Protein AF-0000000074493007 (afdb_homodimer)

Sequence (226 aa):
MTVCHCGSCRKAQGHSCVAVVVDATLFKWTHGQKCIREFESTIGKKRAFCERCGTPLYSRRDDLPTVLRLRMGTVDTPTDATPVAHIYATDVPAWAALDDDIPRYSELEPSRMMTVCHCGSCRKAQGHSCVAVVVDATLFKWTHGQKCIREFESTIGKKRAFCERCGTPLYSRRDDLPTVLRLRMGTVDTPTDATPVAHIYATDVPAWAALDDDIPRYSELEPSRM

Secondary structure (DSSP, 8-state):
-EEE--HHHHHHHSS-EEEEEEEGGG----S-GGGEEEEEEETTEEEEEETTT--EEEEEETT-TTEEEEEGGG--S------SEEES-TT--GGG-SS----B-SSS-GGG-/-EEE--HHHHHHHSS-EEEEEEEGGG----S-GGGEEEEEEETTEEEEEETTT--EEEEEETT-TTEEEEEGGG--S------SEEES-TT--GGG-SS----B-SSS-GGG-

Solvent-accessible surface area (backbone atoms only — not comparable to full-atom values): 12061 Å² total; per-residue (Å²): 74,37,33,35,39,39,69,66,40,15,31,47,32,19,24,52,38,36,33,35,78,40,54,39,88,80,54,80,78,90,70,66,62,89,41,56,39,72,24,72,81,46,95,59,32,34,39,30,17,31,66,72,68,26,25,42,45,33,34,39,35,66,92,42,72,52,46,29,31,33,28,52,29,63,54,80,70,87,64,82,59,54,48,63,29,32,21,23,47,74,73,46,51,61,62,68,51,60,83,71,88,53,51,71,26,70,44,74,51,70,89,78,100,72,38,34,34,39,40,68,68,39,15,32,46,33,20,23,51,37,37,32,35,76,40,54,40,86,81,55,80,79,88,69,67,64,87,41,55,40,71,24,71,81,44,94,59,31,32,39,29,17,33,67,71,67,27,24,43,45,35,35,40,36,66,92,43,72,52,46,28,31,35,28,52,30,65,57,80,70,88,66,82,59,55,50,64,30,32,22,22,48,74,73,45,50,60,60,66,48,57,78,76,87,55,50,72,28,69,44,74,53,69,89,79,99

Nearest PDB structures (foldseek):
  3fac-assembly6_F  TM=7.563E-01  e=3.764E-04  Cereibacter sphaeroides 2.4.1
  4wac-assembly1_A  TM=8.346E-01  e=7.341E-01  Staphylococcus aureus
  4x7r-assembly2_B  TM=8.143E-01  e=1.066E+00  Staphylococcus aureus subsp. aureus 21178
  8p1x-assembly1_AAA  TM=8.019E-01  e=2.878E+00  Staphylococcus epidermidis
  8fl4-assembly1_NV  TM=4.525E-01  e=5.698E+00  Homo sapiens

Structure (mmCIF, N/CA/C/O backbone):
data_AF-0000000074493007-model_v1
#
loop_
_entity.id
_entity.type
_entity.pdbx_description
1 polymer 'Glutathione-dependent formaldehyde-activating GFA'
#
loop_
_atom_site.group_PDB
_atom_site.id
_atom_site.type_symbol
_atom_site.label_atom_id
_atom_site.label_alt_id
_atom_site.label_comp_id
_atom_site.label_asym_id
_atom_site.label_entity_id
_atom_site.label_seq_id
_atom_site.pdbx_PDB_ins_code
_atom_site.Cartn_x
_atom_site.Cartn_y
_atom_site.Cartn_z
_atom_site.occupancy
_atom_site.B_iso_or_equiv
_atom_site.auth_seq_id
_atom_site.auth_comp_id
_atom_site.auth_asym_id
_atom_site.auth_atom_id
_atom_site.pdbx_PDB_model_num
ATOM 1 N N . MET A 1 1 ? 6.59 -16.078 -2.342 1 90.38 1 MET A N 1
ATOM 2 C CA . MET A 1 1 ? 6.156 -14.758 -1.885 1 90.38 1 MET A CA 1
ATOM 3 C C . MET A 1 1 ? 7.344 -13.93 -1.397 1 90.38 1 MET A C 1
ATOM 5 O O . MET A 1 1 ? 8.242 -14.461 -0.735 1 90.38 1 MET A O 1
ATOM 9 N N . THR A 1 2 ? 7.383 -12.734 -1.788 1 90.56 2 THR A N 1
ATOM 10 C CA . THR A 1 2 ? 8.445 -11.844 -1.334 1 90.56 2 THR A CA 1
ATOM 11 C C . THR A 1 2 ? 7.863 -10.508 -0.868 1 90.56 2 THR A C 1
ATOM 13 O O . THR A 1 2 ? 6.723 -10.172 -1.199 1 90.56 2 THR A O 1
ATOM 16 N N . VAL A 1 3 ? 8.641 -9.883 -0.011 1 91.62 3 VAL A N 1
ATOM 17 C CA . VAL A 1 3 ? 8.359 -8.508 0.379 1 91.62 3 VAL A CA 1
ATOM 18 C C . VAL A 1 3 ? 9.336 -7.562 -0.323 1 91.62 3 VAL A C 1
ATOM 20 O O . VAL A 1 3 ? 10.539 -7.602 -0.068 1 91.62 3 VAL A O 1
ATOM 23 N N . CYS A 1 4 ? 8.82 -6.777 -1.159 1 93.25 4 CYS A N 1
ATOM 24 C CA . CYS A 1 4 ? 9.656 -5.844 -1.902 1 93.25 4 CYS A CA 1
ATOM 25 C C . CYS A 1 4 ? 9.664 -4.469 -1.243 1 93.25 4 CYS A C 1
ATOM 27 O O . CYS A 1 4 ? 8.602 -3.896 -0.988 1 93.25 4 CYS A O 1
ATOM 29 N N . HIS A 1 5 ? 10.844 -3.928 -1.001 1 91.44 5 HIS A N 1
ATOM 30 C CA . HIS A 1 5 ? 10.992 -2.646 -0.322 1 91.44 5 HIS A CA 1
ATOM 31 C C . HIS A 1 5 ? 11.523 -1.578 -1.272 1 91.44 5 HIS A C 1
ATOM 33 O O . HIS A 1 5 ? 11.961 -0.513 -0.833 1 91.44 5 HIS A O 1
ATOM 39 N N . CYS A 1 6 ? 11.5 -1.816 -2.531 1 91.88 6 CYS A N 1
ATOM 40 C CA . CYS A 1 6 ? 12.07 -0.851 -3.465 1 91.88 6 CYS A CA 1
ATOM 41 C C . CYS A 1 6 ? 11.258 0.437 -3.482 1 91.88 6 CYS A C 1
ATOM 43 O O . CYS A 1 6 ? 10.117 0.464 -3.004 1 91.88 6 CYS A O 1
ATOM 45 N N . GLY A 1 7 ? 11.812 1.476 -4.008 1 90.88 7 GLY A N 1
ATOM 46 C CA . GLY A 1 7 ? 11.156 2.773 -4.062 1 90.88 7 GLY A CA 1
ATOM 47 C C . GLY A 1 7 ? 9.883 2.766 -4.883 1 90.88 7 GLY A C 1
ATOM 48 O O . GLY A 1 7 ? 8.906 3.434 -4.531 1 90.88 7 GLY A O 1
ATOM 49 N N . SER A 1 8 ? 9.922 2.053 -5.969 1 92.56 8 SER A N 1
ATOM 50 C CA . SER A 1 8 ? 8.75 1.995 -6.84 1 92.56 8 SER A CA 1
ATOM 51 C C . SER A 1 8 ? 7.555 1.385 -6.113 1 92.56 8 SER A C 1
ATOM 53 O O . SER A 1 8 ? 6.438 1.9 -6.203 1 92.56 8 SER A O 1
ATOM 55 N N . CYS A 1 9 ? 7.738 0.33 -5.383 1 93.12 9 CYS A N 1
ATOM 56 C CA . CYS A 1 9 ? 6.652 -0.308 -4.645 1 93.12 9 CYS A CA 1
ATOM 57 C C . CYS A 1 9 ? 6.172 0.584 -3.506 1 93.12 9 CYS A C 1
ATOM 59 O O . CYS A 1 9 ? 4.969 0.669 -3.246 1 93.12 9 CYS A O 1
ATOM 61 N N . ARG A 1 10 ? 7.129 1.205 -2.855 1 91.94 10 ARG A N 1
ATOM 62 C CA . ARG A 1 10 ? 6.746 2.104 -1.771 1 91.94 10 ARG A CA 1
ATOM 63 C C . ARG A 1 10 ? 5.891 3.256 -2.293 1 91.94 10 ARG A C 1
ATOM 65 O O . ARG A 1 10 ? 4.918 3.656 -1.649 1 91.94 10 ARG A O 1
ATOM 72 N N . LYS A 1 11 ? 6.242 3.684 -3.434 1 93.12 11 LYS A N 1
ATOM 73 C CA . LYS A 1 11 ? 5.441 4.754 -4.023 1 93.12 11 LYS A CA 1
ATOM 74 C C . LYS A 1 11 ? 4.086 4.234 -4.488 1 93.12 11 LYS A C 1
ATOM 76 O O . LYS A 1 11 ? 3.061 4.891 -4.289 1 93.12 11 LYS A O 1
ATOM 81 N N . ALA A 1 12 ? 4.035 3.111 -5.051 1 95.12 12 ALA A N 1
ATOM 82 C CA . ALA A 1 12 ? 2.822 2.553 -5.645 1 95.12 12 ALA A CA 1
ATOM 83 C C . ALA A 1 12 ? 1.814 2.162 -4.566 1 95.12 12 ALA A C 1
ATOM 85 O O . ALA A 1 12 ? 0.603 2.252 -4.777 1 95.12 12 ALA A O 1
ATOM 86 N N . GLN A 1 13 ? 2.322 1.743 -3.418 1 94.06 13 GLN A N 1
ATOM 87 C CA . GLN A 1 13 ? 1.398 1.165 -2.449 1 94.06 13 GLN A CA 1
ATOM 88 C C . GLN A 1 13 ? 1.508 1.868 -1.098 1 94.06 13 GLN A C 1
ATOM 90 O O . GLN A 1 13 ? 0.729 1.592 -0.184 1 94.06 13 GLN A O 1
ATOM 95 N N . GLY A 1 14 ? 2.414 2.76 -1.01 1 89.75 14 GLY A N 1
ATOM 96 C CA . GLY A 1 14 ? 2.572 3.508 0.227 1 89.75 14 GLY A CA 1
ATOM 97 C C . GLY A 1 14 ? 3.5 2.832 1.22 1 89.75 14 GLY A C 1
ATOM 98 O O . GLY A 1 14 ? 3.922 3.445 2.201 1 89.75 14 G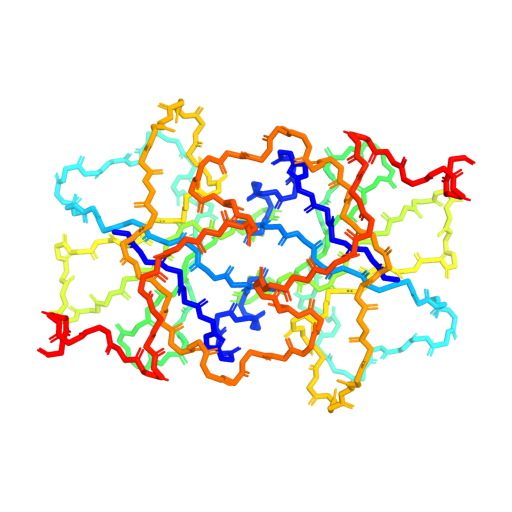LY A O 1
ATOM 99 N N . HIS A 1 15 ? 3.801 1.664 1.028 1 90.12 15 HIS A N 1
ATOM 100 C CA . HIS A 1 15 ? 4.668 0.826 1.847 1 90.12 15 HIS A CA 1
ATOM 101 C C . HIS A 1 15 ? 5.246 -0.329 1.034 1 90.12 15 HIS A C 1
ATOM 103 O O . HIS A 1 15 ? 5.203 -0.308 -0.198 1 90.12 15 HIS A O 1
ATOM 109 N N . SER A 1 16 ? 5.898 -1.24 1.744 1 90.94 16 SER A N 1
ATOM 110 C CA . SER A 1 16 ? 6.414 -2.414 1.046 1 90.94 16 SER A CA 1
ATOM 111 C C . SER A 1 16 ? 5.285 -3.201 0.385 1 90.94 16 SER A C 1
ATOM 113 O O . SER A 1 16 ? 4.117 -3.045 0.748 1 90.94 16 SER A O 1
ATOM 115 N N . CYS A 1 17 ? 5.688 -3.918 -0.594 1 92.94 17 CYS A N 1
ATOM 116 C CA . CYS A 1 17 ? 4.75 -4.734 -1.354 1 92.94 17 CYS A CA 1
ATOM 117 C C . CYS A 1 17 ? 4.941 -6.215 -1.043 1 92.94 17 CYS A C 1
ATOM 119 O O . CYS A 1 17 ? 6.047 -6.742 -1.167 1 92.94 17 CYS A O 1
ATOM 121 N N . VAL A 1 18 ? 3.887 -6.82 -0.601 1 93.56 18 VAL A N 1
ATOM 122 C CA . VAL A 1 18 ? 3.881 -8.266 -0.414 1 93.56 18 VAL A CA 1
ATOM 123 C C . VAL A 1 18 ? 3.082 -8.93 -1.533 1 93.56 18 VAL A C 1
ATOM 125 O O . VAL A 1 18 ? 1.878 -8.695 -1.667 1 93.56 18 VAL A O 1
ATOM 128 N N . ALA A 1 19 ? 3.795 -9.711 -2.285 1 94.81 19 ALA A N 1
ATOM 129 C CA . ALA A 1 19 ? 3.146 -10.32 -3.445 1 94.81 19 ALA A CA 1
ATOM 130 C C . ALA A 1 19 ? 3.436 -11.812 -3.516 1 94.81 19 ALA A C 1
ATOM 132 O O . ALA A 1 19 ? 4.539 -12.258 -3.189 1 94.81 19 ALA A O 1
ATOM 133 N N . VAL A 1 20 ? 2.432 -12.539 -3.9 1 93.44 20 VAL A N 1
ATOM 134 C CA . VAL A 1 20 ? 2.564 -13.969 -4.133 1 93.44 20 VAL A CA 1
ATOM 135 C C . VAL A 1 20 ? 2.434 -14.266 -5.625 1 93.44 20 VAL A C 1
ATOM 137 O O . VAL A 1 20 ? 1.59 -13.68 -6.309 1 93.44 20 VAL A O 1
ATOM 140 N N . VAL A 1 21 ? 3.299 -15.102 -6.094 1 93.94 21 VAL A N 1
ATOM 141 C CA . VAL A 1 21 ? 3.24 -15.508 -7.496 1 93.94 21 VAL A CA 1
ATOM 142 C C . VAL A 1 21 ? 2.137 -16.547 -7.684 1 93.94 21 VAL A C 1
ATOM 144 O O . VAL A 1 21 ? 2.064 -17.531 -6.938 1 93.94 21 VAL A O 1
ATOM 147 N N . VAL A 1 22 ? 1.301 -16.281 -8.609 1 94.62 22 VAL A N 1
ATOM 148 C CA . VAL A 1 22 ? 0.242 -17.219 -8.953 1 94.62 22 VAL A CA 1
ATOM 149 C C . VAL A 1 22 ? 0.27 -17.5 -10.453 1 94.62 22 VAL A C 1
ATOM 151 O O . VAL A 1 22 ? 0.732 -16.672 -11.242 1 94.62 22 VAL A O 1
ATOM 154 N N . ASP A 1 23 ? -0.102 -18.672 -10.781 1 96.19 23 ASP A N 1
ATOM 155 C CA . ASP A 1 23 ? -0.289 -19.047 -12.18 1 96.19 23 ASP A CA 1
ATOM 156 C C . ASP A 1 23 ? -1.532 -18.375 -12.766 1 96.19 23 ASP A C 1
ATOM 158 O O . ASP A 1 23 ? -2.656 -18.672 -12.359 1 96.19 23 ASP A O 1
ATOM 162 N N . ALA A 1 24 ? -1.302 -17.547 -13.711 1 95.88 24 ALA A N 1
ATOM 163 C CA . ALA A 1 24 ? -2.389 -16.766 -14.297 1 95.88 24 ALA A CA 1
ATOM 164 C C . ALA A 1 24 ? -3.459 -17.672 -14.891 1 95.88 24 ALA A C 1
ATOM 166 O O . ALA A 1 24 ? -4.637 -17.312 -14.93 1 95.88 24 ALA A O 1
ATOM 167 N N . THR A 1 25 ? -3.105 -18.828 -15.328 1 95.19 25 THR A N 1
ATOM 168 C CA . THR A 1 25 ? -4.039 -19.734 -15.984 1 95.19 25 THR A CA 1
ATOM 169 C C . THR A 1 25 ? -4.957 -20.406 -14.953 1 95.19 25 THR A C 1
ATOM 171 O O . THR A 1 25 ? -5.992 -20.969 -15.312 1 95.19 25 THR A O 1
ATOM 174 N N . LEU A 1 26 ? -4.531 -20.328 -13.695 1 95.19 26 LEU A N 1
ATOM 175 C CA . LEU A 1 26 ? -5.309 -20.953 -12.625 1 95.19 26 LEU A CA 1
ATOM 176 C C . LEU A 1 26 ? -6.055 -19.891 -11.82 1 95.19 26 LEU A C 1
ATOM 178 O O . LEU A 1 26 ? -6.684 -20.203 -10.805 1 95.19 26 LEU A O 1
ATOM 182 N N . PHE A 1 27 ? -5.977 -18.688 -12.297 1 95.75 27 PHE A N 1
ATOM 183 C CA . PHE A 1 27 ? -6.602 -17.562 -11.609 1 95.75 27 PHE A CA 1
ATOM 184 C C . PHE A 1 27 ? -7.754 -17 -12.438 1 95.75 27 PHE A C 1
ATOM 186 O O . PHE A 1 27 ? -7.625 -16.812 -13.648 1 95.75 27 PHE A O 1
ATOM 193 N N . LYS A 1 28 ? -8.859 -16.719 -11.734 1 95.81 28 LYS A N 1
ATOM 194 C CA . LYS A 1 28 ? -10 -16.156 -12.445 1 95.81 28 LYS A CA 1
ATOM 195 C C . LYS A 1 28 ? -10.68 -15.062 -11.609 1 95.81 28 LYS A C 1
ATOM 197 O O . LYS A 1 28 ? -10.797 -15.203 -10.391 1 95.81 28 LYS A O 1
ATOM 202 N N . TRP A 1 29 ? -11.094 -13.992 -12.242 1 96.12 29 TRP A N 1
ATOM 203 C CA . TRP A 1 29 ? -11.984 -13.008 -11.641 1 96.12 29 TRP A CA 1
ATOM 204 C C . TRP A 1 29 ? -13.438 -13.453 -11.742 1 96.12 29 TRP A C 1
ATOM 206 O O . TRP A 1 29 ? -13.914 -13.812 -12.82 1 96.12 29 TRP A O 1
ATOM 216 N N . THR A 1 30 ? -14.078 -13.422 -10.648 1 97.12 30 THR A N 1
ATOM 217 C CA . THR A 1 30 ? -15.477 -13.828 -10.641 1 97.12 30 THR A CA 1
ATOM 218 C C . THR A 1 30 ? -16.391 -12.609 -10.688 1 97.12 30 THR A C 1
ATOM 220 O O . THR A 1 30 ? -17.547 -12.711 -11.109 1 97.12 30 THR A O 1
ATOM 223 N N . HIS A 1 31 ? -15.961 -11.492 -10.18 1 96.5 31 HIS A N 1
ATOM 224 C CA . HIS A 1 31 ? -16.672 -10.219 -10.188 1 96.5 31 HIS A CA 1
ATOM 225 C C . HIS A 1 31 ? -15.703 -9.039 -10.203 1 96.5 31 HIS A C 1
ATOM 227 O O . HIS A 1 31 ? -14.539 -9.188 -9.82 1 96.5 31 HIS A O 1
ATOM 233 N N . GLY A 1 32 ? -16.109 -7.969 -10.766 1 96.5 32 GLY A N 1
ATOM 234 C CA . GLY A 1 32 ? -15.391 -6.715 -10.602 1 96.5 32 GLY A CA 1
ATOM 235 C C . GLY A 1 32 ? -14.289 -6.516 -11.625 1 96.5 32 GLY A C 1
ATOM 236 O O . GLY A 1 32 ? -13.594 -5.5 -11.609 1 96.5 32 GLY A O 1
ATOM 237 N N . GLN A 1 33 ? -14.125 -7.418 -12.539 1 96.94 33 GLN A N 1
ATOM 238 C CA . GLN A 1 33 ? -13.047 -7.328 -13.516 1 96.94 33 GLN A CA 1
ATOM 239 C C . GLN A 1 33 ? -13.109 -6.016 -14.289 1 96.94 33 GLN A C 1
ATOM 241 O O . GLN A 1 33 ? -12.078 -5.449 -14.648 1 96.94 33 GLN A O 1
ATOM 246 N N . LYS A 1 34 ? -14.25 -5.492 -14.516 1 97.44 34 LYS A N 1
ATOM 247 C CA . LYS A 1 34 ? -14.453 -4.266 -15.281 1 97.44 34 LYS A CA 1
ATOM 248 C C . LYS A 1 34 ? -13.906 -3.053 -14.531 1 97.44 34 LYS A C 1
ATOM 250 O O . LYS A 1 34 ? -13.719 -1.986 -15.125 1 97.44 34 LYS A O 1
ATOM 255 N N . CYS A 1 35 ? -13.672 -3.191 -13.242 1 98.06 35 CYS A N 1
ATOM 256 C CA . CYS A 1 35 ? -13.203 -2.078 -12.422 1 98.06 35 CYS A CA 1
ATOM 257 C C . CYS A 1 35 ? -11.688 -2.102 -12.289 1 98.06 35 CYS A C 1
ATOM 259 O O . CYS A 1 35 ? -11.109 -1.258 -11.609 1 98.06 35 CYS A O 1
ATOM 261 N N . ILE A 1 36 ? -11.078 -3.037 -12.938 1 98.38 36 ILE A N 1
ATOM 262 C CA . ILE A 1 36 ? -9.625 -3.162 -12.82 1 98.38 36 ILE A CA 1
ATOM 263 C C . ILE A 1 36 ? -8.953 -2.244 -13.836 1 98.38 36 ILE A C 1
ATOM 265 O O . ILE A 1 36 ? -9.281 -2.277 -15.031 1 98.38 36 ILE A O 1
ATOM 269 N N . ARG A 1 37 ? -8.07 -1.454 -13.32 1 98.25 37 ARG A N 1
ATOM 270 C CA . ARG A 1 37 ? -7.234 -0.61 -14.172 1 98.25 37 ARG A CA 1
ATOM 271 C C . ARG A 1 37 ? -5.762 -0.992 -14.039 1 98.25 37 ARG A C 1
ATOM 273 O O . ARG A 1 37 ? -5.277 -1.244 -12.93 1 98.25 37 ARG A O 1
ATOM 280 N N . GLU A 1 38 ? -5.117 -1.03 -15.156 1 98.25 38 GLU A N 1
ATOM 281 C CA . GLU A 1 38 ? -3.682 -1.296 -15.148 1 98.25 38 GLU A CA 1
ATOM 282 C C . GLU A 1 38 ? -2.885 -0.028 -15.445 1 98.25 38 GLU A C 1
ATOM 284 O O . GLU A 1 38 ? -3.295 0.79 -16.266 1 98.25 38 GLU A O 1
ATOM 289 N N . PHE A 1 39 ? -1.872 0.089 -14.742 1 98.25 39 PHE A N 1
ATOM 290 C CA . PHE A 1 39 ? -0.892 1.145 -14.969 1 98.25 39 PHE A CA 1
ATOM 291 C C . PHE A 1 39 ? 0.458 0.555 -15.359 1 98.25 39 PHE A C 1
ATOM 293 O O . PHE A 1 39 ? 1.022 -0.259 -14.625 1 98.25 39 PHE A O 1
ATOM 300 N N . GLU A 1 40 ? 0.941 1.029 -16.516 1 97.5 40 GLU A N 1
ATOM 301 C CA . GLU A 1 40 ? 2.242 0.55 -16.969 1 97.5 40 GLU A CA 1
ATOM 302 C C . GLU A 1 40 ? 3.377 1.374 -16.375 1 97.5 40 GLU A C 1
ATOM 304 O O . GLU A 1 40 ? 3.736 2.426 -16.906 1 97.5 40 GLU A O 1
ATOM 309 N N . SER A 1 41 ? 3.947 0.911 -15.289 1 90.62 41 SER A N 1
ATOM 310 C CA . SER A 1 41 ? 5 1.609 -14.562 1 90.62 41 SER A CA 1
ATOM 311 C C . SER A 1 41 ? 6.289 1.672 -15.375 1 90.62 41 SER A C 1
ATOM 313 O O . SER A 1 41 ? 6.969 2.701 -15.391 1 90.62 41 SER A O 1
ATOM 315 N N . THR A 1 42 ? 6.734 0.588 -15.93 1 90.88 42 THR A N 1
ATOM 316 C CA . THR A 1 42 ? 7.801 0.447 -16.906 1 90.88 42 THR A CA 1
ATOM 317 C C . THR A 1 42 ? 7.336 -0.384 -18.109 1 90.88 42 THR A C 1
ATOM 319 O O . THR A 1 42 ? 6.352 -1.121 -18 1 90.88 42 THR A O 1
ATOM 322 N N . ILE A 1 43 ? 7.98 -0.153 -19.156 1 94 43 ILE A N 1
ATOM 323 C CA . ILE A 1 43 ? 7.551 -0.832 -20.375 1 94 43 ILE A CA 1
ATOM 324 C C . ILE A 1 43 ? 7.434 -2.332 -20.109 1 94 43 ILE A C 1
ATOM 326 O O . ILE A 1 43 ? 8.391 -2.965 -19.656 1 94 43 ILE A O 1
ATOM 330 N N . GLY A 1 44 ? 6.195 -2.844 -20.312 1 96.31 44 GLY A N 1
ATOM 331 C CA . GLY A 1 44 ? 5.961 -4.273 -20.203 1 96.31 44 GLY A CA 1
ATOM 332 C C . GLY A 1 44 ? 5.605 -4.707 -18.797 1 96.31 44 GLY A C 1
ATOM 333 O O . GLY A 1 44 ? 5.281 -5.875 -18.562 1 96.31 44 GLY A O 1
ATOM 334 N N . LYS A 1 45 ? 5.719 -3.885 -17.875 1 96.06 45 LYS A N 1
ATOM 335 C CA . LYS A 1 45 ? 5.363 -4.16 -16.484 1 96.06 45 LYS A CA 1
ATOM 336 C C . LYS A 1 45 ? 4.152 -3.336 -16.047 1 96.06 45 LYS A C 1
ATOM 338 O O . LYS A 1 45 ? 4.152 -2.109 -16.172 1 96.06 45 LYS A O 1
ATOM 343 N N . LYS A 1 46 ? 3.186 -4.055 -15.617 1 97.75 46 LYS A N 1
ATOM 344 C CA . LYS A 1 46 ? 1.936 -3.389 -15.266 1 97.75 46 LYS A CA 1
ATOM 345 C C . LYS A 1 46 ? 1.553 -3.668 -13.812 1 97.75 46 LYS A C 1
ATOM 347 O O . LYS A 1 46 ? 1.737 -4.785 -13.32 1 97.75 46 LYS A O 1
ATOM 352 N N . ARG A 1 47 ? 1.098 -2.631 -13.203 1 97.69 47 ARG A N 1
ATOM 353 C CA . ARG A 1 47 ? 0.417 -2.75 -11.922 1 97.69 47 ARG A CA 1
ATOM 354 C C . ARG A 1 47 ? -1.08 -2.502 -12.07 1 97.69 47 ARG A C 1
ATOM 356 O O . ARG A 1 47 ? -1.497 -1.615 -12.82 1 97.69 47 ARG A O 1
ATOM 363 N N . ALA A 1 48 ? -1.814 -3.273 -11.336 1 98.12 48 ALA A N 1
ATOM 364 C CA . ALA A 1 48 ? -3.268 -3.176 -11.445 1 98.12 48 ALA A CA 1
ATOM 365 C C . ALA A 1 48 ? -3.898 -2.797 -10.109 1 98.12 48 ALA A C 1
ATOM 367 O O . ALA A 1 48 ? -3.418 -3.207 -9.047 1 98.12 48 ALA A O 1
ATOM 368 N N . PHE A 1 49 ? -4.984 -2.086 -10.211 1 98.44 49 PHE A N 1
ATOM 369 C CA . PHE A 1 49 ? -5.727 -1.642 -9.031 1 98.44 49 PHE A CA 1
ATOM 370 C C . PHE A 1 49 ? -7.203 -1.456 -9.359 1 98.44 49 PHE A C 1
ATOM 372 O O . PHE A 1 49 ? -7.582 -1.409 -10.531 1 98.44 49 PHE A O 1
ATOM 379 N N . CYS A 1 50 ? -8.008 -1.451 -8.352 1 98.38 50 CYS A N 1
ATOM 380 C CA . CYS A 1 50 ? -9.422 -1.148 -8.531 1 98.38 50 CYS A CA 1
ATOM 381 C C . CYS A 1 50 ? -9.633 0.341 -8.773 1 98.38 50 CYS A C 1
ATOM 383 O O . CYS A 1 50 ? -9.242 1.172 -7.953 1 98.38 50 CYS A O 1
ATOM 385 N N . GLU A 1 51 ? -10.258 0.664 -9.836 1 98.06 51 GLU A N 1
ATOM 386 C CA . GLU A 1 51 ? -10.414 2.07 -10.195 1 98.06 51 GLU A CA 1
ATOM 387 C C . GLU A 1 51 ? -11.461 2.746 -9.312 1 98.06 51 GLU A C 1
ATOM 389 O O . GLU A 1 51 ? -11.586 3.973 -9.312 1 98.06 51 GLU A O 1
ATOM 394 N N . ARG A 1 52 ? -12.18 2.006 -8.594 1 97.19 52 ARG A N 1
ATOM 395 C CA . ARG A 1 52 ? -13.219 2.566 -7.738 1 97.19 52 ARG A CA 1
ATOM 396 C C . ARG A 1 52 ? -12.68 2.902 -6.355 1 97.19 52 ARG A C 1
ATOM 398 O O . ARG A 1 52 ? -12.992 3.957 -5.797 1 97.19 52 ARG A O 1
ATOM 405 N N . CYS A 1 53 ? -11.812 1.987 -5.84 1 97.5 53 CYS A N 1
ATOM 406 C CA . CYS A 1 53 ? -11.422 2.211 -4.453 1 97.5 53 CYS A CA 1
ATOM 407 C C . CYS A 1 53 ? -9.906 2.299 -4.32 1 97.5 53 CYS A C 1
ATOM 409 O O . CYS A 1 53 ? -9.391 2.586 -3.238 1 97.5 53 CYS A O 1
ATOM 411 N N . GLY A 1 54 ? -9.195 1.983 -5.316 1 97.62 54 GLY A N 1
ATOM 412 C CA . GLY A 1 54 ? -7.758 2.229 -5.32 1 97.62 54 GLY A CA 1
ATOM 413 C C . GLY A 1 54 ? -6.949 1.043 -4.832 1 97.62 54 GLY A C 1
ATOM 414 O O . GLY A 1 54 ? -5.719 1.064 -4.879 1 97.62 54 GLY A O 1
ATOM 415 N N . THR A 1 55 ? -7.652 -0.04 -4.367 1 97.88 55 THR A N 1
ATOM 416 C CA . THR A 1 55 ? -6.953 -1.202 -3.832 1 97.88 55 THR A CA 1
ATOM 417 C C . THR A 1 55 ? -6.031 -1.811 -4.883 1 97.88 55 THR A C 1
ATOM 419 O O . THR A 1 55 ? -6.457 -2.096 -6.004 1 97.88 55 THR A O 1
ATOM 422 N N . PRO A 1 56 ? -4.684 -1.931 -4.492 1 98.12 56 PRO A N 1
ATOM 423 C CA . PRO A 1 56 ? -3.797 -2.652 -5.406 1 98.12 56 PRO A CA 1
ATOM 424 C C . PRO A 1 56 ? -4.125 -4.141 -5.492 1 98.12 56 PRO A C 1
ATOM 426 O O . PRO A 1 56 ? -4.387 -4.781 -4.473 1 98.12 56 PRO A O 1
ATOM 429 N N . LEU A 1 57 ? -4.047 -4.66 -6.707 1 97.75 57 LEU A N 1
ATOM 430 C CA . LEU A 1 57 ? -4.539 -6.02 -6.891 1 97.75 57 LEU A CA 1
ATOM 431 C C . LEU A 1 57 ? -3.412 -6.953 -7.312 1 97.75 57 LEU A C 1
ATOM 433 O O . LEU A 1 57 ? -3.191 -7.992 -6.684 1 97.75 57 LEU A O 1
ATOM 437 N N . TYR A 1 58 ? -2.713 -6.648 -8.391 1 97.44 58 TYR A N 1
ATOM 438 C CA . TYR A 1 58 ? -1.646 -7.512 -8.883 1 97.44 58 TYR A CA 1
ATOM 439 C C . TYR A 1 58 ? -0.666 -6.73 -9.75 1 97.44 58 TYR A C 1
ATOM 441 O O . TYR A 1 58 ? -0.892 -5.559 -10.055 1 97.44 58 TYR A O 1
ATOM 449 N N . SER A 1 59 ? 0.432 -7.332 -10.016 1 97.31 59 SER A N 1
ATOM 450 C CA . SER A 1 59 ? 1.343 -6.922 -11.078 1 97.31 59 SER A CA 1
ATOM 451 C C . SER A 1 59 ? 1.622 -8.07 -12.039 1 97.31 59 SER A C 1
ATOM 453 O O . SER A 1 59 ? 1.468 -9.242 -11.68 1 97.31 59 SER A O 1
ATOM 455 N N . ARG A 1 60 ? 1.927 -7.648 -13.234 1 97.12 60 ARG A N 1
ATOM 456 C CA . ARG A 1 60 ? 2.26 -8.641 -14.25 1 97.12 60 ARG A CA 1
ATOM 457 C C . ARG A 1 60 ? 3.242 -8.07 -15.266 1 97.12 60 ARG A C 1
ATOM 459 O O . ARG A 1 60 ? 3.416 -6.855 -15.359 1 97.12 60 ARG A O 1
ATOM 466 N N . ARG A 1 61 ? 3.869 -8.977 -15.922 1 96.94 61 ARG A N 1
ATOM 467 C CA . ARG A 1 61 ? 4.789 -8.633 -17 1 96.94 61 ARG A CA 1
ATOM 468 C C . ARG A 1 61 ? 4.332 -9.234 -18.328 1 96.94 61 ARG A C 1
ATOM 470 O O . ARG A 1 61 ? 3.857 -10.367 -18.375 1 96.94 61 ARG A O 1
ATOM 477 N N . ASP A 1 62 ? 4.527 -8.461 -19.344 1 96.56 62 ASP A N 1
ATOM 478 C CA . ASP A 1 62 ? 4.137 -8.93 -20.672 1 96.56 62 ASP A CA 1
ATOM 479 C C . ASP A 1 62 ? 4.98 -10.125 -21.094 1 96.56 62 ASP A C 1
ATOM 481 O O . ASP A 1 62 ? 4.492 -11.016 -21.797 1 96.56 62 ASP A O 1
ATOM 485 N N . ASP A 1 63 ? 6.223 -10.148 -20.688 1 95.88 63 ASP A N 1
ATOM 486 C CA . ASP A 1 63 ? 7.141 -11.188 -21.125 1 95.88 63 ASP A CA 1
ATOM 487 C C . ASP A 1 63 ? 6.977 -12.453 -20.297 1 95.88 63 ASP A C 1
ATOM 489 O O . ASP A 1 63 ? 7.605 -13.477 -20.578 1 95.88 63 ASP A O 1
ATOM 493 N N . LEU A 1 64 ? 6.227 -12.469 -19.297 1 95.19 64 LEU A N 1
ATOM 494 C CA . LEU A 1 64 ? 5.879 -13.609 -18.453 1 95.19 64 LEU A CA 1
ATOM 495 C C . LEU A 1 64 ? 4.367 -13.711 -18.281 1 95.19 64 LEU A C 1
ATOM 497 O O . LEU A 1 64 ? 3.863 -13.586 -17.156 1 95.19 64 LEU A O 1
ATOM 501 N N . PRO A 1 65 ? 3.617 -14.047 -19.344 1 93.88 65 PRO A N 1
ATOM 502 C CA . PRO A 1 65 ? 2.158 -13.906 -19.359 1 93.88 65 PRO A CA 1
ATOM 503 C C . PRO A 1 65 ? 1.467 -14.883 -18.406 1 93.88 65 PRO A C 1
ATOM 505 O O . PRO A 1 65 ? 0.308 -14.672 -18.031 1 93.88 65 PRO A O 1
ATOM 508 N N . THR A 1 66 ? 2.109 -15.906 -17.969 1 96.06 66 THR A N 1
ATOM 509 C CA . THR A 1 66 ? 1.457 -16.891 -17.109 1 96.06 66 THR A CA 1
ATOM 510 C C . THR A 1 66 ? 1.676 -16.562 -15.633 1 96.06 66 THR A C 1
ATOM 512 O O . THR A 1 66 ? 1.188 -17.281 -14.758 1 96.06 66 THR A O 1
ATOM 515 N N . VAL A 1 67 ? 2.391 -15.516 -15.391 1 96.12 67 VAL A N 1
ATOM 516 C CA . VAL A 1 67 ? 2.746 -15.188 -14.008 1 96.12 67 VAL A CA 1
ATOM 517 C C . VAL A 1 67 ? 1.985 -13.945 -13.562 1 96.12 67 VAL A C 1
ATOM 519 O O . VAL A 1 67 ? 2.045 -12.898 -14.219 1 96.12 67 VAL A O 1
ATOM 522 N N . LEU A 1 68 ? 1.291 -14.102 -12.523 1 96.44 68 LEU A N 1
ATOM 523 C CA . LEU A 1 68 ? 0.637 -13 -11.82 1 96.44 68 LEU A CA 1
ATOM 524 C C . LEU A 1 68 ? 1.192 -12.852 -10.414 1 96.44 68 LEU A C 1
ATOM 526 O O . LEU A 1 68 ? 1.417 -13.844 -9.719 1 96.44 68 LEU A O 1
ATOM 530 N N . ARG A 1 69 ? 1.436 -11.664 -10.047 1 96.5 69 ARG A N 1
ATOM 531 C CA . ARG A 1 69 ? 1.864 -11.383 -8.68 1 96.5 69 ARG A CA 1
ATOM 532 C C . ARG A 1 69 ? 0.761 -10.688 -7.895 1 96.5 69 ARG A C 1
ATOM 534 O O . ARG A 1 69 ? 0.588 -9.469 -8.008 1 96.5 69 ARG A O 1
ATOM 541 N N . LEU A 1 70 ? 0.106 -11.422 -7.102 1 96.5 70 LEU A N 1
ATOM 542 C CA . LEU A 1 70 ? -1.078 -10.961 -6.387 1 96.5 70 LEU A CA 1
ATOM 543 C C . LEU A 1 70 ? -0.693 -10.305 -5.066 1 96.5 70 LEU A C 1
ATOM 545 O O . LEU A 1 70 ? 0.168 -10.805 -4.344 1 96.5 70 LEU A O 1
ATOM 549 N N . ARG A 1 71 ? -1.359 -9.195 -4.812 1 96.25 71 ARG A N 1
ATOM 550 C CA . ARG A 1 71 ? -1.135 -8.57 -3.514 1 96.25 71 ARG A CA 1
ATOM 551 C C . ARG A 1 71 ? -1.777 -9.375 -2.393 1 96.25 71 ARG A C 1
ATOM 553 O O . ARG A 1 71 ? -2.98 -9.641 -2.424 1 96.25 71 ARG A O 1
ATOM 560 N N . MET A 1 72 ? -1.044 -9.656 -1.384 1 94.75 72 MET A N 1
ATOM 561 C CA . MET A 1 72 ? -1.523 -10.523 -0.311 1 94.75 72 MET A CA 1
ATOM 562 C C . MET A 1 72 ? -2.586 -9.82 0.525 1 94.75 72 MET A C 1
ATOM 564 O O . MET A 1 72 ? -3.471 -10.469 1.087 1 94.75 72 MET A O 1
ATOM 568 N N . GLY A 1 73 ? -2.529 -8.531 0.564 1 93.31 73 GLY A N 1
ATOM 569 C CA . GLY A 1 73 ? -3.486 -7.77 1.352 1 93.31 73 GLY A CA 1
ATOM 570 C C . GLY A 1 73 ? -4.922 -7.965 0.899 1 93.31 73 GLY A C 1
ATOM 571 O O . GLY A 1 73 ? -5.855 -7.664 1.643 1 93.31 73 GLY A O 1
ATOM 572 N N . THR A 1 74 ? -5.086 -8.438 -0.285 1 93.5 74 THR A N 1
ATOM 573 C CA . THR A 1 74 ? -6.43 -8.57 -0.832 1 93.5 74 THR A CA 1
ATOM 574 C C . THR A 1 74 ? -6.961 -9.984 -0.616 1 93.5 74 THR A C 1
ATOM 576 O O . THR A 1 74 ? -8.109 -10.281 -0.942 1 93.5 74 THR A O 1
ATOM 579 N N . VAL A 1 75 ? -6.176 -10.828 -0.089 1 92.62 75 VAL A N 1
ATOM 580 C CA . VAL A 1 75 ? -6.574 -12.211 0.125 1 92.62 75 VAL A CA 1
ATOM 581 C C . VAL A 1 75 ? -7.277 -12.344 1.476 1 92.62 75 VAL A C 1
ATOM 583 O O . VAL A 1 75 ? -6.672 -12.094 2.521 1 92.62 75 VAL A O 1
ATOM 586 N N . ASP A 1 76 ? -8.461 -12.797 1.441 1 89.81 76 ASP A N 1
ATOM 587 C CA . ASP A 1 76 ? -9.258 -12.891 2.66 1 89.81 76 ASP A CA 1
ATOM 588 C C . ASP A 1 76 ? -9.133 -14.281 3.291 1 89.81 76 ASP A C 1
ATOM 590 O O . ASP A 1 76 ? -9.43 -14.453 4.477 1 89.81 76 ASP A O 1
ATOM 594 N N . THR A 1 77 ? -8.758 -15.234 2.447 1 90.31 77 THR A N 1
ATOM 595 C CA . THR A 1 77 ? -8.609 -16.594 2.971 1 90.31 77 THR A CA 1
ATOM 596 C C . THR A 1 77 ? -7.422 -16.672 3.924 1 90.31 77 THR A C 1
ATOM 598 O O . THR A 1 77 ? -6.316 -1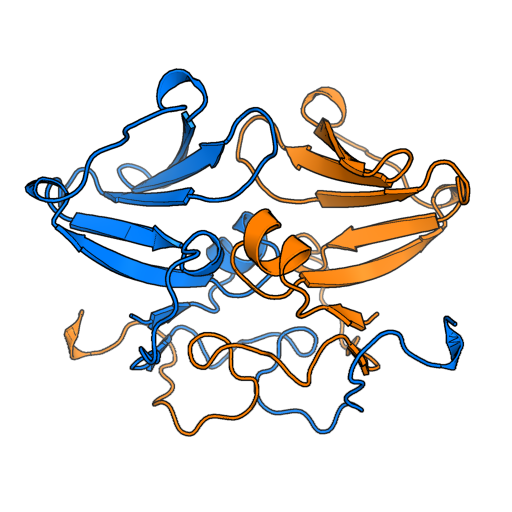6.25 3.586 1 90.31 77 THR A O 1
ATOM 601 N N . PRO A 1 78 ? -7.789 -17.172 5.121 1 88.5 78 PRO A N 1
ATOM 602 C CA . PRO A 1 78 ? -6.672 -17.344 6.059 1 88.5 78 PRO A CA 1
ATOM 603 C C . PRO A 1 78 ? -5.551 -18.219 5.488 1 88.5 78 PRO A C 1
ATOM 605 O O . PRO A 1 78 ? -5.82 -19.188 4.777 1 88.5 78 PRO A O 1
ATOM 608 N N . THR A 1 79 ? -4.32 -17.797 5.723 1 88.81 79 THR A N 1
ATOM 609 C CA . THR A 1 79 ? -3.141 -18.547 5.285 1 88.81 79 THR A CA 1
ATOM 610 C C . THR A 1 79 ? -2.002 -18.391 6.289 1 88.81 79 THR A C 1
ATOM 612 O O . THR A 1 79 ? -1.868 -17.344 6.926 1 88.81 79 THR A O 1
ATOM 615 N N . ASP A 1 80 ? -1.251 -19.422 6.332 1 85.25 80 ASP A N 1
ATOM 616 C CA . ASP A 1 80 ? -0.057 -19.375 7.168 1 85.25 80 ASP A CA 1
ATOM 617 C C . ASP A 1 80 ? 1.188 -19.094 6.336 1 85.25 80 ASP A C 1
ATOM 619 O O . ASP A 1 80 ? 2.312 -19.203 6.828 1 85.25 80 ASP A O 1
ATOM 623 N N . ALA A 1 81 ? 0.926 -18.766 5.125 1 87.06 81 ALA A N 1
ATOM 624 C CA . ALA A 1 81 ? 2.041 -18.484 4.223 1 87.06 81 ALA A CA 1
ATOM 625 C C . ALA A 1 81 ? 2.855 -17.297 4.707 1 87.06 81 ALA A C 1
ATOM 627 O O . ALA A 1 81 ? 2.295 -16.312 5.211 1 87.06 81 ALA A O 1
ATOM 628 N N . THR A 1 82 ? 4.16 -17.453 4.652 1 88.38 82 THR A N 1
ATOM 629 C CA . THR A 1 82 ? 5.078 -16.375 4.988 1 88.38 82 THR A CA 1
ATOM 630 C C . THR A 1 82 ? 5.996 -16.062 3.812 1 88.38 82 THR A C 1
ATOM 632 O O . THR A 1 82 ? 6.289 -16.938 2.996 1 88.38 82 THR A O 1
ATOM 635 N N . PRO A 1 83 ? 6.387 -14.805 3.773 1 90.38 83 PRO A N 1
ATOM 636 C CA . PRO A 1 83 ? 7.363 -14.484 2.729 1 90.38 83 PRO A CA 1
ATOM 637 C C . PRO A 1 83 ? 8.672 -15.266 2.887 1 90.38 83 PRO A C 1
ATOM 639 O O . PRO A 1 83 ? 9.023 -15.664 4 1 90.38 83 PRO A O 1
ATOM 642 N N . VAL A 1 84 ? 9.336 -15.445 1.79 1 89.12 84 VAL A N 1
ATOM 643 C CA . VAL A 1 84 ? 10.586 -16.203 1.824 1 89.12 84 VAL A CA 1
ATOM 644 C C . VAL A 1 84 ? 11.766 -15.242 1.789 1 89.12 84 VAL A C 1
ATOM 646 O O . VAL A 1 84 ? 12.898 -15.633 2.084 1 89.12 84 VAL A O 1
ATOM 649 N N . ALA A 1 85 ? 11.508 -13.984 1.441 1 90.12 85 ALA A N 1
ATOM 650 C CA . ALA A 1 85 ? 12.609 -13.031 1.347 1 90.12 85 ALA A CA 1
ATOM 651 C C . ALA A 1 85 ? 12.102 -11.594 1.401 1 90.12 85 ALA A C 1
ATOM 653 O O . ALA A 1 85 ? 11.016 -11.297 0.897 1 90.12 85 ALA A O 1
ATOM 654 N N . HIS A 1 86 ? 12.891 -10.758 2.043 1 90.88 86 HIS A N 1
ATOM 655 C CA . HIS A 1 86 ? 12.844 -9.32 1.812 1 90.88 86 HIS A CA 1
ATOM 656 C C . HIS A 1 86 ? 13.805 -8.914 0.695 1 90.88 86 HIS A C 1
ATOM 658 O O . HIS A 1 86 ? 15 -9.211 0.754 1 90.88 86 HIS A O 1
ATOM 664 N N . ILE A 1 87 ? 13.242 -8.305 -0.276 1 92 87 ILE A N 1
ATOM 665 C CA . ILE A 1 87 ? 14.094 -7.848 -1.368 1 92 87 ILE A CA 1
ATOM 666 C C . ILE A 1 87 ? 14.148 -6.32 -1.376 1 92 87 ILE A C 1
ATOM 668 O O . ILE A 1 87 ? 13.219 -5.656 -0.918 1 92 87 ILE A O 1
ATOM 672 N N . TYR A 1 88 ? 15.352 -5.766 -1.864 1 92.31 88 TYR A N 1
ATOM 673 C CA . TYR A 1 88 ? 15.641 -4.34 -1.771 1 92.31 88 TYR A CA 1
ATOM 674 C C . TYR A 1 88 ? 15.555 -3.859 -0.327 1 92.31 88 TYR A C 1
ATOM 676 O O . TYR A 1 88 ? 14.953 -2.824 -0.045 1 92.31 88 TYR A O 1
ATOM 684 N N . ALA A 1 89 ? 16.125 -4.648 0.513 1 87.81 89 ALA A N 1
ATOM 685 C CA . ALA A 1 89 ? 15.93 -4.465 1.949 1 87.81 89 ALA A CA 1
ATOM 686 C C . ALA A 1 89 ? 16.984 -3.523 2.527 1 87.81 89 ALA A C 1
ATOM 688 O O . ALA A 1 89 ? 16.828 -3.023 3.645 1 87.81 89 ALA A O 1
ATOM 689 N N . THR A 1 90 ? 18.047 -3.223 1.867 1 83.12 90 THR A N 1
ATOM 690 C CA . THR A 1 90 ? 19.188 -2.506 2.432 1 83.12 90 THR A CA 1
ATOM 691 C C . THR A 1 90 ? 18.891 -1.013 2.531 1 83.12 90 THR A C 1
ATOM 693 O O . THR A 1 90 ? 19.453 -0.318 3.381 1 83.12 90 THR A O 1
ATOM 696 N N . ASP A 1 91 ? 18 -0.506 1.755 1 79.81 91 ASP A N 1
ATOM 697 C CA . ASP A 1 91 ? 17.812 0.939 1.751 1 79.81 91 ASP A CA 1
ATOM 698 C C . ASP A 1 91 ? 16.375 1.296 2.15 1 79.81 91 ASP A C 1
ATOM 700 O O . ASP A 1 91 ? 15.812 2.279 1.661 1 79.81 91 ASP A O 1
ATOM 704 N N . VAL A 1 92 ? 15.914 0.48 3.045 1 84.31 92 VAL A N 1
ATOM 705 C CA . VAL A 1 92 ? 14.57 0.789 3.541 1 84.31 92 VAL A CA 1
ATOM 706 C C . VAL A 1 92 ? 14.617 2.055 4.395 1 84.31 92 VAL A C 1
ATOM 708 O O . VAL A 1 92 ? 15.422 2.154 5.324 1 84.31 92 VAL A O 1
ATOM 711 N N . PRO A 1 93 ? 13.844 3.039 4.031 1 88.19 93 PRO A N 1
ATOM 712 C CA . PRO A 1 93 ? 13.844 4.25 4.859 1 88.19 93 PRO A CA 1
ATOM 713 C C . PRO A 1 93 ? 13.43 3.975 6.305 1 88.19 93 PRO A C 1
ATOM 715 O O . PRO A 1 93 ? 12.781 2.963 6.582 1 88.19 93 PRO A O 1
ATOM 718 N N . ALA A 1 94 ? 13.773 4.91 7.18 1 84.88 94 ALA A N 1
ATOM 719 C CA . ALA A 1 94 ? 13.555 4.723 8.609 1 84.88 94 ALA A CA 1
ATOM 720 C C . ALA A 1 94 ? 12.07 4.527 8.922 1 84.88 94 ALA A C 1
ATOM 722 O O . ALA A 1 94 ? 11.719 3.729 9.797 1 84.88 94 ALA A O 1
ATOM 723 N N . TRP A 1 95 ? 11.188 5.188 8.258 1 87.75 95 TRP A N 1
ATOM 724 C CA . TRP A 1 95 ? 9.758 5.141 8.547 1 87.75 95 TRP A CA 1
ATOM 725 C C . TRP A 1 95 ? 9.148 3.818 8.094 1 87.75 95 TRP A C 1
ATOM 727 O O . TRP A 1 95 ? 8.023 3.486 8.469 1 87.75 95 TRP A O 1
ATOM 737 N N . ALA A 1 96 ? 9.922 3.09 7.246 1 82.81 96 ALA A N 1
ATOM 738 C CA . ALA A 1 96 ? 9.422 1.813 6.742 1 82.81 96 ALA A CA 1
ATOM 739 C C . ALA A 1 96 ? 10.242 0.648 7.289 1 82.81 96 ALA A C 1
ATOM 741 O O . ALA A 1 96 ? 10.195 -0.461 6.75 1 82.81 96 ALA A O 1
ATOM 742 N N . ALA A 1 97 ? 10.961 0.848 8.305 1 75.38 97 ALA A N 1
ATOM 743 C CA . ALA A 1 97 ? 11.945 -0.126 8.758 1 75.38 97 ALA A CA 1
ATOM 744 C C . ALA A 1 97 ? 11.266 -1.354 9.359 1 75.38 97 ALA A C 1
ATOM 746 O O . ALA A 1 97 ? 10.227 -1.237 10.008 1 75.38 97 ALA A O 1
ATOM 747 N N . LEU A 1 98 ? 11.719 -2.582 9.195 1 69.56 98 LEU A N 1
ATOM 748 C CA . LEU A 1 98 ? 11.266 -3.912 9.586 1 69.56 98 LEU A CA 1
ATOM 749 C C . LEU A 1 98 ? 11.578 -4.188 11.055 1 69.56 98 LEU A C 1
ATOM 751 O O . LEU A 1 98 ? 10.82 -4.883 11.734 1 69.56 98 LEU A O 1
ATOM 755 N N . ASP A 1 99 ? 12.688 -3.754 11.445 1 68.69 99 ASP A N 1
ATOM 756 C CA . ASP A 1 99 ? 13.156 -4.039 12.797 1 68.69 99 ASP A CA 1
ATOM 757 C C . ASP A 1 99 ? 13.188 -2.766 13.641 1 68.69 99 ASP A C 1
ATOM 759 O O . ASP A 1 99 ? 13.922 -1.825 13.328 1 68.69 99 ASP A O 1
ATOM 763 N N . ASP A 1 100 ? 12 -2.635 14.352 1 71.75 100 ASP A N 1
ATOM 764 C CA . ASP A 1 100 ? 12 -1.444 15.195 1 71.75 100 ASP A CA 1
ATOM 765 C C . ASP A 1 100 ? 11.492 -1.768 16.594 1 71.75 100 ASP A C 1
ATOM 767 O O . ASP A 1 100 ? 11.055 -2.889 16.859 1 71.75 100 ASP A O 1
ATOM 771 N N . ASP A 1 101 ? 11.773 -0.949 17.547 1 80.31 101 ASP A N 1
ATOM 772 C CA . ASP A 1 101 ? 11.312 -1.053 18.922 1 80.31 101 ASP A CA 1
ATOM 773 C C . ASP A 1 101 ? 10.164 -0.082 19.203 1 80.31 101 ASP A C 1
ATOM 775 O O . ASP A 1 101 ? 9.984 0.37 20.328 1 80.31 101 ASP A O 1
ATOM 779 N N . ILE A 1 102 ? 9.438 0.205 18.172 1 82.12 102 ILE A N 1
ATOM 780 C CA . ILE A 1 102 ? 8.32 1.134 18.25 1 82.12 102 ILE A CA 1
ATOM 781 C C . ILE A 1 102 ? 7.164 0.492 19.016 1 82.12 102 ILE A C 1
ATOM 783 O O . ILE A 1 102 ? 6.887 -0.698 18.844 1 82.12 102 ILE A O 1
ATOM 787 N N . PRO A 1 103 ? 6.578 1.241 20.016 1 86.19 103 PRO A N 1
ATOM 788 C CA . PRO A 1 103 ? 5.441 0.694 20.75 1 86.19 103 PRO A CA 1
ATOM 789 C C . PRO A 1 103 ? 4.379 0.078 19.844 1 86.19 103 PRO A C 1
ATOM 791 O O . PRO A 1 103 ? 4.121 0.593 18.75 1 86.19 103 PRO A O 1
ATOM 794 N N . ARG A 1 104 ? 3.791 -1.06 20.359 1 87.56 104 ARG A N 1
ATOM 795 C CA . ARG A 1 104 ? 2.746 -1.784 19.641 1 87.56 104 ARG A CA 1
ATOM 796 C C . ARG A 1 104 ? 1.455 -1.828 20.453 1 87.56 104 ARG A C 1
ATOM 798 O O . ARG A 1 104 ? 1.47 -2.174 21.625 1 87.56 104 ARG A O 1
ATOM 805 N N . TYR A 1 105 ? 0.398 -1.46 19.797 1 88.88 105 TYR A N 1
ATOM 806 C CA . TYR A 1 105 ? -0.907 -1.441 20.438 1 88.88 105 TYR A CA 1
ATOM 807 C C . TYR A 1 105 ? -1.892 -2.35 19.719 1 88.88 105 TYR A C 1
ATOM 809 O O . TYR A 1 105 ? -1.854 -2.457 18.484 1 88.88 105 TYR A O 1
ATOM 817 N N . SER A 1 106 ? -2.809 -2.998 20.469 1 88.38 106 SER A N 1
ATOM 818 C CA . SER A 1 106 ? -3.816 -3.869 19.875 1 88.38 106 SER A CA 1
ATOM 819 C C . SER A 1 106 ? -4.852 -3.062 19.094 1 88.38 106 SER A C 1
ATOM 821 O O . SER A 1 106 ? -5.48 -3.578 18.172 1 88.38 106 SER A O 1
ATOM 823 N N . GLU A 1 107 ? -5.086 -1.902 19.453 1 87.81 107 GLU A N 1
ATOM 824 C CA . GLU A 1 107 ? -5.977 -0.992 18.75 1 87.81 107 GLU A CA 1
ATOM 825 C C . GLU A 1 107 ? -5.32 0.37 18.531 1 87.81 107 GLU A C 1
ATOM 827 O O . GLU A 1 107 ? -4.242 0.461 17.938 1 87.81 107 GLU A O 1
ATOM 832 N N . LEU A 1 108 ? -6.027 1.486 18.922 1 81.12 108 LEU A N 1
ATOM 833 C CA . LEU A 1 108 ? -5.48 2.822 18.719 1 81.12 108 LEU A CA 1
ATOM 834 C C . LEU A 1 108 ? -4.512 3.189 19.828 1 81.12 108 LEU A C 1
ATOM 836 O O . LEU A 1 108 ? -4.605 2.652 20.938 1 81.12 108 LEU A O 1
ATOM 840 N N . GLU A 1 109 ? -3.572 4.062 19.469 1 76.94 109 GLU A N 1
ATOM 841 C CA . GLU A 1 109 ? -2.674 4.594 20.5 1 76.94 109 GLU A CA 1
ATOM 842 C C . GLU A 1 109 ? -3.434 5.449 21.5 1 76.94 109 GLU A C 1
ATOM 844 O O . GLU A 1 109 ? -4.34 6.199 21.141 1 76.94 109 GLU A O 1
ATOM 849 N N . PRO A 1 110 ? -3.119 5.109 22.688 1 66.31 110 PRO A N 1
ATOM 850 C CA . PRO A 1 110 ? -3.881 5.742 23.766 1 66.31 110 PRO A CA 1
ATOM 851 C C . PRO A 1 110 ? -3.951 7.258 23.625 1 66.31 110 PRO A C 1
ATOM 853 O O . PRO A 1 110 ? -4.953 7.871 24 1 66.31 110 PRO A O 1
ATOM 856 N N . SER A 1 111 ? -2.861 7.852 23.172 1 60.53 111 SER A N 1
ATOM 857 C CA . SER A 1 111 ? -2.924 9.312 23.109 1 60.53 111 SER A CA 1
ATOM 858 C C . SER A 1 111 ? -3.879 9.773 22.016 1 60.53 111 SER A C 1
ATOM 860 O O . SER A 1 111 ? -4.32 10.922 22 1 60.53 111 SER A O 1
ATOM 862 N N . ARG A 1 112 ? -4.191 8.969 21.141 1 57.19 112 ARG A N 1
ATOM 863 C CA . ARG A 1 112 ? -5.086 9.305 20.047 1 57.19 112 ARG A CA 1
ATOM 864 C C . ARG A 1 112 ? -6.484 8.742 20.281 1 57.19 112 ARG A C 1
ATOM 866 O O . ARG A 1 112 ? -7.355 8.836 19.422 1 57.19 112 ARG A O 1
ATOM 873 N N . MET A 1 113 ? -6.605 8.094 21.484 1 45.72 113 MET A N 1
ATOM 874 C CA . MET A 1 113 ? -7.945 7.672 21.859 1 45.72 113 MET A CA 1
ATOM 875 C C . MET A 1 113 ? -8.711 8.812 22.516 1 45.72 113 MET A C 1
ATOM 877 O O . MET A 1 113 ? -8.117 9.648 23.203 1 45.72 113 MET A O 1
ATOM 881 N N . MET B 1 1 ? 3.139 10.148 13.398 1 90.44 1 MET B N 1
ATOM 882 C CA . MET B 1 1 ? 3.102 9.102 12.375 1 90.44 1 MET B CA 1
ATOM 883 C C . MET B 1 1 ? 2.869 7.734 13.008 1 90.44 1 MET B C 1
ATOM 885 O O . MET B 1 1 ? 3.434 7.426 14.055 1 90.44 1 MET B O 1
ATOM 889 N N . THR B 1 2 ? 2.018 7.004 12.438 1 90.75 2 THR B N 1
ATOM 890 C CA . THR B 1 2 ? 1.761 5.652 12.922 1 90.75 2 THR B CA 1
ATOM 891 C C . THR B 1 2 ? 1.748 4.656 11.766 1 90.75 2 THR B C 1
ATOM 893 O O . THR B 1 2 ? 1.608 5.051 10.602 1 90.75 2 THR B O 1
ATOM 896 N N . VAL B 1 3 ? 2.029 3.432 12.141 1 91.69 3 VAL B N 1
ATOM 897 C CA . VAL B 1 3 ? 1.854 2.312 11.219 1 91.69 3 VAL B CA 1
ATOM 898 C C . VAL B 1 3 ? 0.591 1.535 11.586 1 91.69 3 VAL B C 1
ATOM 900 O O . VAL B 1 3 ? 0.518 0.926 12.656 1 91.69 3 VAL B O 1
ATOM 903 N N . CYS B 1 4 ? -0.338 1.575 10.734 1 93.31 4 CYS B N 1
ATOM 904 C CA . CYS B 1 4 ? -1.598 0.886 10.984 1 93.31 4 CYS B CA 1
ATOM 905 C C . CYS B 1 4 ? -1.615 -0.484 10.32 1 93.31 4 CYS B C 1
ATOM 907 O O . CYS B 1 4 ? -1.36 -0.597 9.117 1 93.31 4 CYS B O 1
ATOM 909 N N . HIS B 1 5 ? -1.939 -1.522 11.078 1 91.5 5 HIS B N 1
ATOM 910 C CA . HIS B 1 5 ? -1.934 -2.893 10.578 1 91.5 5 HIS B CA 1
ATOM 911 C C . HIS B 1 5 ? -3.348 -3.459 10.5 1 91.5 5 HIS B C 1
ATOM 913 O O . HIS B 1 5 ? -3.531 -4.672 10.375 1 91.5 5 HIS B O 1
ATOM 919 N N . CYS B 1 6 ? -4.344 -2.637 10.57 1 92 6 CYS B N 1
ATOM 920 C CA . CYS B 1 6 ? -5.711 -3.148 10.57 1 92 6 CYS B CA 1
ATOM 921 C C . CYS B 1 6 ? -6.059 -3.771 9.227 1 92 6 CYS B C 1
ATOM 923 O O . CYS B 1 6 ? -5.359 -3.555 8.234 1 92 6 CYS B O 1
ATOM 925 N N . GLY B 1 7 ? -7.098 -4.543 9.18 1 91 7 GLY B N 1
ATOM 926 C CA . GLY B 1 7 ? -7.523 -5.219 7.961 1 91 7 GLY B CA 1
ATOM 927 C C . GLY B 1 7 ? -7.895 -4.266 6.848 1 91 7 GLY B C 1
ATOM 928 O O . GLY B 1 7 ? -7.617 -4.531 5.676 1 91 7 GLY B O 1
ATOM 929 N N . SER B 1 8 ? -8.547 -3.195 7.219 1 92.56 8 SER B N 1
ATOM 930 C CA . SER B 1 8 ? -8.969 -2.219 6.215 1 92.56 8 SER B CA 1
ATOM 931 C C . SER B 1 8 ? -7.77 -1.613 5.496 1 92.56 8 SER B C 1
ATOM 933 O O . SER B 1 8 ? -7.773 -1.483 4.27 1 92.56 8 SER B O 1
ATOM 935 N N . CYS B 1 9 ? -6.742 -1.259 6.199 1 93.19 9 CYS B N 1
ATOM 936 C CA . CYS B 1 9 ? -5.547 -0.684 5.59 1 93.19 9 CYS B CA 1
ATOM 937 C C . CYS B 1 9 ? -4.809 -1.719 4.746 1 93.19 9 CYS B C 1
ATOM 939 O O . CYS B 1 9 ? -4.309 -1.401 3.668 1 93.19 9 CYS B O 1
ATOM 941 N N . ARG B 1 10 ? -4.754 -2.912 5.277 1 91.88 10 ARG B N 1
ATOM 942 C CA . ARG B 1 10 ? -4.094 -3.967 4.516 1 91.88 10 ARG B CA 1
ATOM 943 C C . ARG B 1 10 ? -4.812 -4.215 3.191 1 91.88 10 ARG B C 1
ATOM 945 O O . ARG B 1 10 ? -4.168 -4.426 2.16 1 91.88 10 ARG B O 1
ATOM 952 N N . LYS B 1 11 ? -6.078 -4.137 3.258 1 93.06 11 LYS B N 1
ATOM 953 C CA . LYS B 1 11 ? -6.836 -4.316 2.023 1 93.06 11 LYS B CA 1
ATOM 954 C C . LYS B 1 11 ? -6.668 -3.115 1.096 1 93.06 11 LYS B C 1
ATOM 956 O O . LYS B 1 11 ? -6.508 -3.279 -0.115 1 93.06 11 LYS B O 1
ATOM 961 N N . ALA B 1 12 ? -6.664 -1.959 1.606 1 95.12 12 ALA B N 1
ATOM 962 C CA . ALA B 1 12 ? -6.629 -0.728 0.821 1 95.12 12 ALA B CA 1
ATOM 963 C C . ALA B 1 12 ? -5.266 -0.538 0.161 1 95.12 12 ALA B C 1
ATOM 965 O O . ALA B 1 12 ? -5.172 0.019 -0.936 1 95.12 12 ALA B O 1
ATOM 966 N N . GLN B 1 13 ? -4.223 -1.013 0.831 1 94.06 13 GLN B N 1
ATOM 967 C CA . GLN B 1 13 ? -2.896 -0.662 0.332 1 94.06 13 GLN B CA 1
ATOM 968 C C . GLN B 1 13 ? -2.045 -1.909 0.104 1 94.06 13 GLN B C 1
ATOM 970 O O . GLN B 1 13 ? -0.927 -1.819 -0.406 1 94.06 13 GLN B O 1
ATOM 975 N N . GLY B 1 14 ? -2.592 -3.014 0.44 1 89.75 14 GLY B N 1
ATOM 976 C CA . GLY B 1 14 ? -1.873 -4.258 0.226 1 89.75 14 GLY B CA 1
ATOM 977 C C . GLY B 1 14 ? -0.959 -4.629 1.38 1 89.75 14 GLY B C 1
ATOM 978 O O . GLY B 1 14 ? -0.464 -5.754 1.452 1 89.75 14 GLY B O 1
ATOM 979 N N . HIS B 1 15 ? -0.711 -3.785 2.213 1 90.19 15 HIS B N 1
ATOM 980 C CA . HIS B 1 15 ? 0.131 -3.92 3.395 1 90.19 15 HIS B CA 1
ATOM 981 C C . HIS B 1 15 ? -0.236 -2.885 4.453 1 90.19 15 HIS B C 1
ATOM 983 O O . HIS B 1 15 ? -1.299 -2.266 4.379 1 90.19 15 HIS B O 1
ATOM 989 N N . SER B 1 16 ? 0.591 -2.814 5.488 1 90.94 16 SER B N 1
ATOM 990 C CA . SER B 1 16 ? 0.348 -1.798 6.504 1 9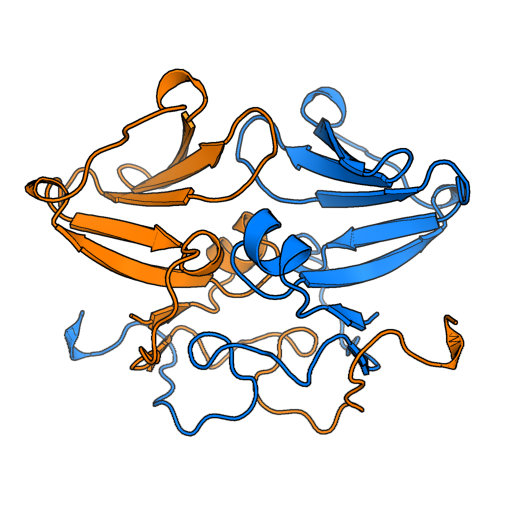0.94 16 SER B CA 1
ATOM 991 C C . SER B 1 16 ? 0.405 -0.395 5.906 1 90.94 16 SER B C 1
ATOM 993 O O . SER B 1 16 ? 0.962 -0.196 4.828 1 90.94 16 SER B O 1
ATOM 995 N N . CYS B 1 17 ? -0.241 0.465 6.602 1 92.88 17 CYS B N 1
ATOM 996 C CA . CYS B 1 17 ? -0.308 1.859 6.18 1 92.88 17 CYS B CA 1
ATOM 997 C C . CYS B 1 17 ? 0.537 2.746 7.086 1 92.88 17 CYS B C 1
ATOM 999 O O . CYS B 1 17 ? 0.359 2.742 8.305 1 92.88 17 CYS B O 1
ATOM 1001 N N . VAL B 1 18 ? 1.449 3.432 6.477 1 93.5 18 VAL B N 1
ATOM 1002 C CA . VAL B 1 18 ? 2.225 4.438 7.195 1 93.5 18 VAL B CA 1
ATOM 1003 C C . VAL B 1 18 ? 1.738 5.832 6.812 1 93.5 18 VAL B C 1
ATOM 1005 O O . VAL B 1 18 ? 1.834 6.238 5.652 1 93.5 18 VAL B O 1
ATOM 1008 N N . ALA B 1 19 ? 1.229 6.488 7.812 1 94.88 19 ALA B N 1
ATOM 1009 C CA . ALA B 1 19 ? 0.645 7.797 7.535 1 94.88 19 ALA B CA 1
ATOM 1010 C C . ALA B 1 19 ? 1.142 8.844 8.531 1 94.88 19 ALA B C 1
ATOM 1012 O O . ALA B 1 19 ? 1.321 8.547 9.711 1 94.88 19 ALA B O 1
ATOM 1013 N N . VAL B 1 20 ? 1.388 10.008 8.016 1 93.56 20 VAL B N 1
ATOM 1014 C CA . VAL B 1 20 ? 1.755 11.156 8.836 1 93.56 20 VAL B CA 1
ATOM 1015 C C . VAL B 1 20 ? 0.616 12.172 8.844 1 93.56 20 VAL B C 1
ATOM 1017 O O . VAL B 1 20 ? -0.006 12.422 7.809 1 93.56 20 VAL B O 1
ATOM 1020 N N . VAL B 1 21 ? 0.332 12.672 9.992 1 94.06 21 VAL B N 1
ATOM 1021 C CA . VAL B 1 21 ? -0.694 13.695 10.117 1 94.06 21 VAL B CA 1
ATOM 1022 C C . VAL B 1 21 ? -0.13 15.047 9.68 1 94.06 21 VAL B C 1
ATOM 1024 O O . VAL B 1 21 ? 0.951 15.445 10.117 1 94.06 21 VAL B O 1
ATOM 1027 N N . VAL B 1 22 ? -0.833 15.664 8.797 1 94.75 22 VAL B N 1
ATOM 1028 C CA . VAL B 1 22 ? -0.454 17 8.352 1 94.75 22 VAL B CA 1
ATOM 1029 C C . VAL B 1 22 ? -1.643 17.953 8.492 1 94.75 22 VAL B C 1
ATOM 1031 O O . VAL B 1 22 ? -2.797 17.516 8.461 1 94.75 22 VAL B O 1
ATOM 1034 N N . ASP B 1 23 ? -1.329 19.156 8.742 1 96.25 23 ASP B N 1
ATOM 1035 C CA . ASP B 1 23 ? -2.342 20.203 8.742 1 96.25 23 ASP B CA 1
ATOM 1036 C C . ASP B 1 23 ? -2.807 20.516 7.316 1 96.25 23 ASP B C 1
ATOM 1038 O O . ASP B 1 23 ? -2.033 21.016 6.504 1 96.25 23 ASP B O 1
ATOM 1042 N N . ALA B 1 24 ? -4.047 20.25 7.09 1 95.88 24 ALA B N 1
ATOM 1043 C CA . ALA B 1 24 ? -4.602 20.406 5.746 1 95.88 24 ALA B CA 1
ATOM 1044 C C . ALA B 1 24 ? -4.465 21.844 5.262 1 95.88 24 ALA B C 1
ATOM 1046 O O . ALA B 1 24 ? -4.34 22.094 4.059 1 95.88 24 ALA B O 1
ATOM 1047 N N . THR B 1 25 ? -4.445 22.797 6.137 1 95.25 25 THR B N 1
ATOM 1048 C CA . THR B 1 25 ? -4.387 24.203 5.77 1 95.25 25 THR B CA 1
ATOM 1049 C C . THR B 1 25 ? -2.982 24.594 5.32 1 95.25 25 THR B C 1
ATOM 1051 O O . THR B 1 25 ? -2.787 25.625 4.695 1 95.25 25 THR B O 1
ATOM 1054 N N . LEU B 1 26 ? -2.031 23.734 5.68 1 95.25 26 LEU B N 1
ATOM 1055 C CA . LEU B 1 26 ? -0.642 24 5.328 1 95.25 26 LEU B CA 1
ATOM 1056 C C . LEU B 1 26 ? -0.191 23.125 4.168 1 95.25 26 LEU B C 1
ATOM 1058 O O . LEU B 1 26 ? 0.982 23.141 3.787 1 95.25 26 LEU B O 1
ATOM 1062 N N . PHE B 1 27 ? -1.118 22.391 3.643 1 95.75 27 PHE B N 1
ATOM 1063 C CA . PHE B 1 27 ? -0.834 21.469 2.553 1 95.75 27 PHE B CA 1
ATOM 1064 C C . PHE B 1 27 ? -1.479 21.953 1.256 1 95.75 27 PHE B C 1
ATOM 1066 O O . PHE B 1 27 ? -2.635 22.375 1.251 1 95.75 27 PHE B O 1
ATOM 1073 N N . LYS B 1 28 ? -0.708 21.859 0.165 1 95.88 28 LYS B N 1
ATOM 1074 C CA . LYS B 1 28 ? -1.262 22.266 -1.124 1 95.88 28 LYS B CA 1
ATOM 1075 C C . LYS B 1 28 ? -0.826 21.312 -2.232 1 95.88 28 LYS B C 1
ATOM 1077 O O . LYS B 1 28 ? 0.318 20.844 -2.248 1 95.88 28 LYS B O 1
ATOM 1082 N N . TRP B 1 29 ? -1.719 21 -3.129 1 96.12 29 TRP B N 1
ATOM 1083 C CA . TRP B 1 29 ? -1.394 20.328 -4.387 1 96.12 29 TRP B CA 1
ATOM 1084 C C . TRP B 1 29 ? -0.911 21.328 -5.426 1 96.12 29 TRP B C 1
ATOM 1086 O O . TRP B 1 29 ? -1.573 22.344 -5.676 1 96.12 29 TRP B O 1
ATOM 1096 N N . THR B 1 30 ? 0.196 21.031 -5.961 1 97.12 30 THR B N 1
ATOM 1097 C CA . THR B 1 30 ? 0.736 21.938 -6.969 1 97.12 30 THR B CA 1
ATOM 1098 C C . THR B 1 30 ? 0.418 21.422 -8.375 1 97.12 30 THR B C 1
ATOM 1100 O O . THR B 1 30 ? 0.394 22.203 -9.328 1 97.12 30 THR B O 1
ATOM 1103 N N . HIS B 1 31 ? 0.28 20.141 -8.555 1 96.56 31 HIS B N 1
ATOM 1104 C CA . HIS B 1 31 ? -0.085 19.484 -9.812 1 96.56 31 HIS B CA 1
ATOM 1105 C C . HIS B 1 31 ? -0.852 18.203 -9.555 1 96.56 31 HIS B C 1
ATOM 1107 O O . HIS B 1 31 ? -0.7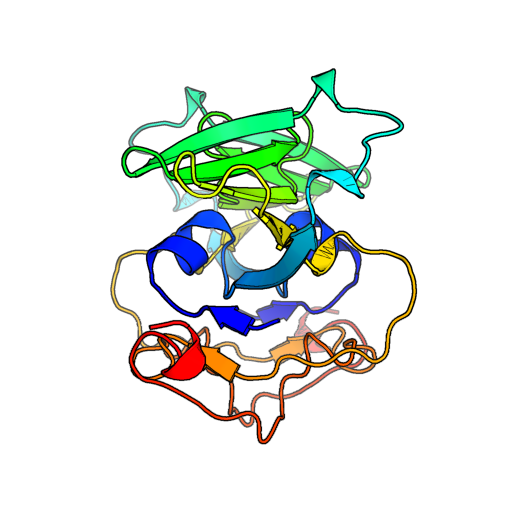67 17.625 -8.469 1 96.56 31 HIS B O 1
ATOM 1113 N N . GLY B 1 32 ? -1.688 17.844 -10.453 1 96.5 32 GLY B N 1
ATOM 1114 C CA . GLY B 1 32 ? -2.26 16.5 -10.453 1 96.5 32 GLY B CA 1
ATOM 1115 C C . GLY B 1 32 ? -3.52 16.391 -9.617 1 96.5 32 GLY B C 1
ATOM 1116 O O . GLY B 1 32 ? -4.105 15.312 -9.508 1 96.5 32 GLY B O 1
ATOM 1117 N N . GLN B 1 33 ? -3.973 17.453 -9.039 1 96.94 33 GLN B N 1
ATOM 1118 C CA . GLN B 1 33 ? -5.137 17.406 -8.164 1 96.94 33 GLN B CA 1
ATOM 1119 C C . GLN B 1 33 ? -6.348 16.828 -8.883 1 96.94 33 GLN B C 1
ATOM 1121 O O . GLN B 1 33 ? -7.164 16.125 -8.273 1 96.94 33 GLN B O 1
ATOM 1126 N N . LYS B 1 34 ? -6.465 17.016 -10.133 1 97.44 34 LYS B N 1
ATOM 1127 C CA . LYS B 1 34 ? -7.598 16.547 -10.93 1 97.44 34 LYS B CA 1
ATOM 1128 C C . LYS B 1 34 ? -7.598 15.031 -11.047 1 97.44 34 LYS B C 1
ATOM 1130 O O . LYS B 1 34 ? -8.609 14.43 -11.422 1 97.44 34 LYS B O 1
ATOM 1135 N N . CYS B 1 35 ? -6.473 14.398 -10.758 1 98.06 35 CYS B N 1
ATOM 1136 C CA . CYS B 1 35 ? -6.355 12.953 -10.891 1 98.06 35 CYS B CA 1
ATOM 1137 C C . CYS B 1 35 ? -6.625 12.266 -9.562 1 98.06 35 CYS B C 1
ATOM 1139 O O . CYS B 1 35 ? -6.539 11.039 -9.461 1 98.06 35 CYS B O 1
ATOM 1141 N N . ILE B 1 36 ? -6.957 13.039 -8.578 1 98.38 36 ILE B N 1
ATOM 1142 C CA . ILE B 1 36 ? -7.188 12.461 -7.258 1 98.38 36 ILE B CA 1
ATOM 1143 C C . ILE B 1 36 ? -8.633 11.984 -7.152 1 98.38 36 ILE B C 1
ATOM 1145 O O . ILE B 1 36 ? -9.57 12.742 -7.434 1 98.38 36 ILE B O 1
ATOM 1149 N N . ARG B 1 37 ? -8.75 10.75 -6.762 1 98.25 37 ARG B N 1
ATOM 1150 C CA . ARG B 1 37 ? -10.055 10.172 -6.473 1 98.25 37 ARG B CA 1
ATOM 1151 C C . ARG B 1 37 ? -10.172 9.773 -5.008 1 98.25 37 ARG B C 1
ATOM 1153 O O . ARG B 1 37 ? -9.234 9.203 -4.441 1 98.25 37 ARG B O 1
ATOM 1160 N N . GLU B 1 38 ? -11.289 10.086 -4.449 1 98.25 38 GLU B N 1
ATOM 1161 C CA . GLU B 1 38 ? -11.547 9.68 -3.072 1 98.25 38 GLU B CA 1
ATOM 1162 C C . GLU B 1 38 ? -12.555 8.531 -3.018 1 98.25 38 GLU B C 1
ATOM 1164 O O . GLU B 1 38 ? -13.516 8.5 -3.791 1 98.25 38 GLU B O 1
ATOM 1169 N N . PHE B 1 39 ? -12.266 7.664 -2.178 1 98.31 39 PHE B N 1
ATOM 1170 C CA . PHE B 1 39 ? -13.156 6.559 -1.857 1 98.31 39 PHE B CA 1
ATOM 1171 C C . PHE B 1 39 ? -13.602 6.629 -0.401 1 98.31 39 PHE B C 1
ATOM 1173 O O . PHE B 1 39 ? -12.773 6.637 0.507 1 98.31 39 PHE B O 1
ATOM 1180 N N . GLU B 1 40 ? -14.945 6.648 -0.24 1 97.56 40 GLU B N 1
ATOM 1181 C CA . GLU B 1 40 ? -15.477 6.684 1.119 1 97.56 40 GLU B CA 1
ATOM 1182 C C . GLU B 1 40 ? -15.586 5.281 1.705 1 97.56 40 GLU B C 1
ATOM 1184 O O . GLU B 1 40 ? -16.594 4.594 1.5 1 97.56 40 GLU B O 1
ATOM 1189 N N . SER B 1 41 ? -14.594 4.852 2.424 1 90.94 41 SER B N 1
ATOM 1190 C CA . SER B 1 41 ? -14.516 3.512 3 1 90.94 41 SER B CA 1
ATOM 1191 C C . SER B 1 41 ? -15.57 3.312 4.078 1 90.94 41 SER B C 1
ATOM 1193 O O . SER B 1 41 ? -16.188 2.248 4.156 1 90.94 41 SER B O 1
ATOM 1195 N N . THR B 1 42 ? -15.727 4.234 4.996 1 91.12 42 THR B N 1
ATOM 1196 C CA . THR B 1 42 ? -16.797 4.363 5.98 1 91.12 42 THR B CA 1
ATOM 1197 C C . THR B 1 42 ? -17.375 5.777 5.973 1 91.12 42 THR B C 1
ATOM 1199 O O . THR B 1 42 ? -16.719 6.711 5.488 1 91.12 42 THR B O 1
ATOM 1202 N N . ILE B 1 43 ? -18.547 5.828 6.395 1 94.38 43 ILE B N 1
ATOM 1203 C CA . ILE B 1 43 ? -19.203 7.125 6.336 1 94.38 43 ILE B CA 1
ATOM 1204 C C . ILE B 1 43 ? -18.312 8.188 6.988 1 94.38 43 ILE B C 1
ATOM 1206 O O . ILE B 1 43 ? -17.906 8.031 8.141 1 94.38 43 ILE B O 1
ATOM 1210 N N . GLY B 1 44 ? -17.969 9.211 6.16 1 96.44 44 GLY B N 1
ATOM 1211 C CA . GLY B 1 44 ? -17.203 10.336 6.672 1 96.44 44 GLY B CA 1
ATOM 1212 C C . GLY B 1 44 ? -15.695 10.117 6.602 1 96.44 44 GLY B C 1
ATOM 1213 O O . GLY B 1 44 ? -14.922 11.031 6.898 1 96.44 44 GLY B O 1
ATOM 1214 N N . LYS B 1 45 ? -15.273 9 6.312 1 96.25 45 LYS B N 1
ATOM 1215 C CA . LYS B 1 45 ? -13.859 8.672 6.164 1 96.25 45 LYS B CA 1
ATOM 1216 C C . LYS B 1 45 ? -13.523 8.352 4.711 1 96.25 45 LYS B C 1
ATOM 1218 O O . LYS B 1 45 ? -14.148 7.488 4.098 1 96.25 45 LYS B O 1
ATOM 1223 N N . LYS B 1 46 ? -12.578 9.086 4.238 1 97.75 46 LYS B N 1
ATOM 1224 C CA . LYS B 1 46 ? -12.227 8.93 2.83 1 97.75 46 LYS B CA 1
ATOM 1225 C C . LYS B 1 46 ? -10.75 8.578 2.666 1 97.75 46 LYS B C 1
ATOM 1227 O O . LYS B 1 46 ? -9.898 9.102 3.391 1 97.75 46 LYS B O 1
ATOM 1232 N N . ARG B 1 47 ? -10.547 7.684 1.77 1 97.69 47 ARG B N 1
ATOM 1233 C CA . ARG B 1 47 ? -9.203 7.426 1.26 1 97.69 47 ARG B CA 1
ATOM 1234 C C . ARG B 1 47 ? -9.047 7.949 -0.165 1 97.69 47 ARG B C 1
ATOM 1236 O O . ARG B 1 47 ? -9.961 7.828 -0.979 1 97.69 47 ARG B O 1
ATOM 1243 N N . ALA B 1 48 ? -7.883 8.484 -0.404 1 98.19 48 ALA B N 1
ATOM 1244 C CA . ALA B 1 48 ? -7.645 9.078 -1.71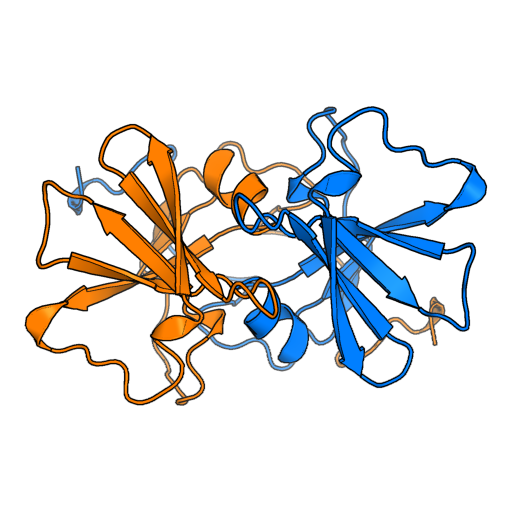4 1 98.19 48 ALA B CA 1
ATOM 1245 C C . ALA B 1 48 ? -6.48 8.398 -2.426 1 98.19 48 ALA B C 1
ATOM 1247 O O . ALA B 1 48 ? -5.516 7.973 -1.785 1 98.19 48 ALA B O 1
ATOM 1248 N N . PHE B 1 49 ? -6.598 8.359 -3.715 1 98.44 49 PHE B N 1
ATOM 1249 C CA . PHE B 1 49 ? -5.574 7.758 -4.559 1 98.44 49 PHE B CA 1
ATOM 1250 C C . PHE B 1 49 ? -5.555 8.406 -5.938 1 98.44 49 PHE B C 1
ATOM 1252 O O . PHE B 1 49 ? -6.492 9.109 -6.312 1 98.44 49 PHE B O 1
ATOM 1259 N N . CYS B 1 50 ? -4.465 8.258 -6.621 1 98.38 50 CYS B N 1
ATOM 1260 C CA . CYS B 1 50 ? -4.379 8.719 -8 1 98.38 50 CYS B CA 1
ATOM 1261 C C . CYS B 1 50 ? -5.168 7.801 -8.93 1 98.38 50 CYS B C 1
ATOM 1263 O O . CYS B 1 50 ? -4.906 6.598 -8.992 1 98.38 50 CYS B O 1
ATOM 1265 N N . GLU B 1 51 ? -6.059 8.344 -9.656 1 98.06 51 GLU B N 1
ATOM 1266 C CA . GLU B 1 51 ? -6.922 7.52 -10.5 1 98.06 51 GLU B CA 1
ATOM 1267 C C . GLU B 1 51 ? -6.172 7.016 -11.727 1 98.06 51 GLU B C 1
ATOM 1269 O O . GLU B 1 51 ? -6.66 6.137 -12.438 1 98.06 51 GLU B O 1
ATOM 1274 N N . ARG B 1 52 ? -5.043 7.523 -11.969 1 97.19 52 ARG B N 1
ATOM 1275 C CA . ARG B 1 52 ? -4.273 7.117 -13.141 1 97.19 52 ARG B CA 1
ATOM 1276 C C . ARG B 1 52 ? -3.355 5.945 -12.812 1 97.19 52 ARG B C 1
ATOM 1278 O O . ARG B 1 52 ? -3.236 5 -13.602 1 97.19 52 ARG B O 1
ATOM 1285 N N . CYS B 1 53 ? -2.748 6.016 -11.602 1 97.5 53 CYS B N 1
ATOM 1286 C CA . CYS B 1 53 ? -1.741 4.992 -11.352 1 97.5 53 CYS B CA 1
ATOM 1287 C C . CYS B 1 53 ? -2.059 4.215 -10.078 1 97.5 53 CYS B C 1
ATOM 1289 O O . CYS B 1 53 ? -1.376 3.24 -9.758 1 97.5 53 CYS B O 1
ATOM 1291 N N . GLY B 1 54 ? -2.973 4.645 -9.32 1 97.62 54 GLY B N 1
ATOM 1292 C CA . GLY B 1 54 ? -3.455 3.85 -8.203 1 97.62 54 GLY B CA 1
ATOM 1293 C C . GLY B 1 54 ? -2.74 4.16 -6.898 1 97.62 54 GLY B C 1
ATOM 1294 O O . GLY B 1 54 ? -3.109 3.641 -5.844 1 97.62 54 GLY B O 1
ATOM 1295 N N . THR B 1 55 ? -1.695 5.051 -6.957 1 97.88 55 THR B N 1
ATOM 1296 C CA . THR B 1 55 ? -0.919 5.363 -5.762 1 97.88 55 THR B CA 1
ATOM 1297 C C . THR B 1 55 ? -1.813 5.957 -4.68 1 97.88 55 THR B C 1
ATOM 1299 O O . THR B 1 55 ? -2.549 6.914 -4.926 1 97.88 55 THR B O 1
ATOM 1302 N N . PRO B 1 56 ? -1.779 5.285 -3.447 1 98.12 56 PRO B N 1
ATOM 1303 C CA . PRO B 1 56 ? -2.498 5.91 -2.336 1 98.12 56 PRO B CA 1
ATOM 1304 C C . PRO B 1 56 ? -1.856 7.219 -1.877 1 98.12 56 PRO B C 1
ATOM 1306 O O . PRO B 1 56 ? -0.631 7.305 -1.771 1 98.12 56 PRO B O 1
ATOM 1309 N N . LEU B 1 57 ? -2.705 8.18 -1.57 1 97.81 57 LEU B N 1
ATOM 1310 C CA . LEU B 1 57 ? -2.158 9.508 -1.324 1 97.81 57 LEU B CA 1
ATOM 1311 C C . LEU B 1 57 ? -2.424 9.945 0.112 1 97.81 57 LEU B C 1
ATOM 1313 O O . LEU B 1 57 ? -1.494 10.32 0.833 1 97.81 57 LEU B O 1
ATOM 1317 N N . TYR B 1 58 ? -3.676 9.953 0.547 1 97.44 58 TYR B N 1
ATOM 1318 C CA . TYR B 1 58 ? -4.016 10.406 1.893 1 97.44 58 TYR B CA 1
ATOM 1319 C C . TYR B 1 58 ? -5.352 9.828 2.34 1 97.44 58 TYR B C 1
ATOM 1321 O O . TYR B 1 58 ? -6.055 9.188 1.554 1 97.44 58 TYR B O 1
ATOM 1329 N N . SER B 1 59 ? -5.621 9.953 3.582 1 97.38 59 SER B N 1
ATOM 1330 C CA . SER B 1 59 ? -6.957 9.781 4.148 1 97.38 59 SER B CA 1
ATOM 1331 C C . SER B 1 59 ? -7.375 11.016 4.945 1 97.38 59 SER B C 1
ATOM 1333 O O . SER B 1 59 ? -6.527 11.789 5.398 1 97.38 59 SER B O 1
ATOM 1335 N N . ARG B 1 60 ? -8.664 11.148 4.984 1 97.19 60 ARG B N 1
ATOM 1336 C CA . ARG B 1 60 ? -9.211 12.266 5.746 1 97.19 60 ARG B CA 1
ATOM 1337 C C . ARG B 1 60 ? -10.594 11.922 6.301 1 97.19 60 ARG B C 1
ATOM 1339 O O . ARG B 1 60 ? -11.234 10.977 5.844 1 97.19 60 ARG B O 1
ATOM 1346 N N . ARG B 1 61 ? -10.945 12.672 7.273 1 97.06 61 ARG B N 1
ATOM 1347 C CA . ARG B 1 61 ? -12.266 12.555 7.883 1 97.06 61 ARG B CA 1
ATOM 1348 C C . ARG B 1 61 ? -13.047 13.859 7.754 1 97.06 61 ARG B C 1
ATOM 1350 O O . ARG B 1 61 ? -12.484 14.945 7.902 1 97.06 61 ARG B O 1
ATOM 1357 N N . ASP B 1 62 ? -14.305 13.695 7.527 1 96.56 62 ASP B N 1
ATOM 1358 C CA . ASP B 1 62 ? -15.164 14.875 7.398 1 96.56 62 ASP B CA 1
ATOM 1359 C C . ASP B 1 62 ? -15.242 15.641 8.719 1 96.56 62 ASP B C 1
ATOM 1361 O O . ASP B 1 62 ? -15.352 16.859 8.727 1 96.56 62 ASP B O 1
ATOM 1365 N N . ASP B 1 63 ? -15.203 14.914 9.812 1 96.06 63 ASP B N 1
ATOM 1366 C CA . ASP B 1 63 ? -15.383 15.539 11.117 1 96.06 63 ASP B CA 1
ATOM 1367 C C . ASP B 1 63 ? -14.078 16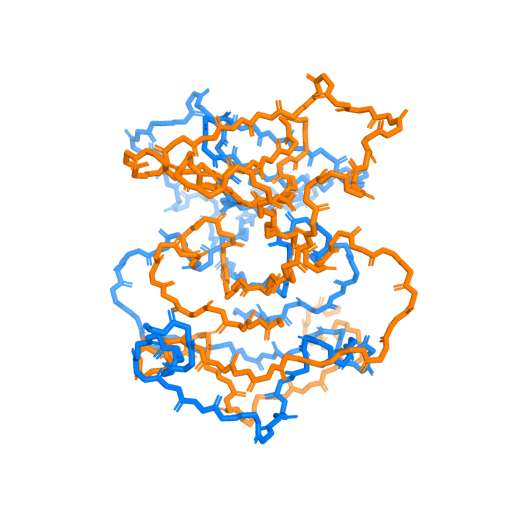.156 11.617 1 96.06 63 ASP B C 1
ATOM 1369 O O . ASP B 1 63 ? -14.055 16.797 12.664 1 96.06 63 ASP B O 1
ATOM 1373 N N . LEU B 1 64 ? -13 15.977 10.984 1 95.44 64 LEU B N 1
ATOM 1374 C CA . LEU B 1 64 ? -11.703 16.578 11.266 1 95.44 64 LEU B CA 1
ATOM 1375 C C . LEU B 1 64 ? -11.109 17.203 10.008 1 95.44 64 LEU B C 1
ATOM 1377 O O . LEU B 1 64 ? -10.07 16.75 9.523 1 95.44 64 LEU B O 1
ATOM 1381 N N . PRO B 1 65 ? -11.711 18.312 9.508 1 93.88 65 PRO B N 1
ATOM 1382 C CA . PRO B 1 65 ? -11.391 18.828 8.172 1 93.88 65 PRO B CA 1
ATOM 1383 C C . PRO B 1 65 ? -9.977 19.391 8.07 1 93.88 65 PRO B C 1
ATOM 1385 O O . PRO B 1 65 ? -9.445 19.531 6.969 1 93.88 65 PRO B O 1
ATOM 1388 N N . THR B 1 66 ? -9.32 19.672 9.156 1 96.12 66 THR B N 1
ATOM 1389 C CA . THR B 1 66 ? -7.996 20.281 9.102 1 96.12 66 THR B CA 1
ATOM 1390 C C . THR B 1 66 ? -6.91 19.203 9.148 1 96.12 66 THR B C 1
ATOM 1392 O O . THR B 1 66 ? -5.719 19.516 9.094 1 96.12 66 THR B O 1
ATOM 1395 N N . VAL B 1 67 ? -7.324 17.984 9.25 1 96.25 67 VAL B N 1
ATOM 1396 C CA . VAL B 1 67 ? -6.359 16.891 9.422 1 96.25 67 VAL B CA 1
ATOM 1397 C C . VAL B 1 67 ? -6.301 16.047 8.148 1 96.25 67 VAL B C 1
ATOM 1399 O O . VAL B 1 67 ? -7.328 15.562 7.676 1 96.25 67 VAL B O 1
ATOM 1402 N N . LEU B 1 68 ? -5.145 15.953 7.645 1 96.5 68 LEU B N 1
ATOM 1403 C CA . LEU B 1 68 ? -4.832 15.047 6.547 1 96.5 68 LEU B CA 1
ATOM 1404 C C . LEU B 1 68 ? -3.818 13.992 6.98 1 96.5 68 LEU B C 1
ATOM 1406 O O . LEU B 1 68 ? -2.857 14.305 7.688 1 96.5 68 LEU B O 1
ATOM 1410 N N . ARG B 1 69 ? -4.074 12.82 6.609 1 96.62 69 ARG B N 1
ATOM 1411 C CA . ARG B 1 69 ? -3.119 11.742 6.867 1 96.62 69 ARG B CA 1
ATOM 1412 C C . ARG B 1 69 ? -2.445 11.289 5.578 1 96.62 69 ARG B C 1
ATOM 1414 O O . ARG B 1 69 ? -3.008 10.492 4.824 1 96.62 69 ARG B O 1
ATOM 1421 N N . LEU B 1 70 ? -1.271 11.734 5.391 1 96.56 70 LEU B N 1
ATOM 1422 C CA . LEU B 1 70 ? -0.539 11.531 4.145 1 96.56 70 LEU B CA 1
ATOM 1423 C C . LEU B 1 70 ? 0.229 10.219 4.172 1 96.56 70 LEU B C 1
ATOM 1425 O O . LEU B 1 70 ? 0.845 9.875 5.184 1 96.56 70 LEU B O 1
ATOM 1429 N N . ARG B 1 71 ? 0.159 9.539 3.049 1 96.25 71 ARG B N 1
ATOM 1430 C CA . ARG B 1 71 ? 0.961 8.32 2.951 1 96.25 71 ARG B CA 1
ATOM 1431 C C . ARG B 1 71 ? 2.443 8.656 2.816 1 96.25 71 ARG B C 1
ATOM 1433 O O . ARG B 1 71 ? 2.84 9.383 1.905 1 96.25 71 ARG B O 1
ATOM 1440 N N . MET B 1 72 ? 3.248 8.062 3.611 1 94.69 72 MET B N 1
ATOM 1441 C CA . MET B 1 72 ? 4.672 8.391 3.645 1 94.69 72 MET B CA 1
ATOM 1442 C C . MET B 1 72 ? 5.371 7.891 2.385 1 94.69 72 MET B C 1
ATOM 1444 O O . MET B 1 72 ? 6.363 8.477 1.948 1 94.69 72 MET B O 1
ATOM 1448 N N . GLY B 1 73 ? 4.848 6.871 1.79 1 93.25 73 GLY B N 1
ATOM 1449 C CA . GLY B 1 73 ? 5.457 6.309 0.594 1 93.25 73 GLY B CA 1
ATOM 1450 C C . GLY B 1 73 ? 5.516 7.289 -0.561 1 93.25 73 GLY B C 1
ATOM 1451 O O . GLY B 1 73 ? 6.277 7.094 -1.51 1 93.25 73 GLY B O 1
ATOM 1452 N N . THR B 1 74 ? 4.73 8.305 -0.489 1 93.56 74 THR B N 1
ATOM 1453 C CA . THR B 1 74 ? 4.66 9.258 -1.595 1 93.56 74 THR B CA 1
ATOM 1454 C C . THR B 1 74 ? 5.582 10.445 -1.345 1 93.56 74 THR B C 1
ATOM 1456 O O . THR B 1 74 ? 5.719 11.32 -2.201 1 93.56 74 THR B O 1
ATOM 1459 N N . VAL B 1 75 ? 6.203 10.484 -0.235 1 92.62 75 VAL B N 1
ATOM 1460 C CA . VAL B 1 75 ? 7.082 11.594 0.112 1 92.62 75 VAL B CA 1
ATOM 1461 C C . VAL B 1 75 ? 8.492 11.328 -0.412 1 92.62 75 VAL B C 1
ATOM 1463 O O . VAL B 1 75 ? 9.141 10.359 0.001 1 92.62 75 VAL B O 1
ATOM 1466 N N . ASP B 1 76 ? 8.953 12.188 -1.219 1 89.75 76 ASP B N 1
ATOM 1467 C CA . ASP B 1 76 ? 10.258 12 -1.844 1 89.75 76 ASP B CA 1
ATOM 1468 C C . ASP B 1 76 ? 11.367 12.68 -1.036 1 89.75 76 ASP B C 1
ATOM 1470 O O . ASP B 1 76 ? 12.547 12.352 -1.188 1 89.75 76 ASP B O 1
ATOM 1474 N N . THR B 1 77 ? 10.953 13.648 -0.245 1 90.25 77 THR B N 1
ATOM 1475 C CA . THR B 1 77 ? 11.945 14.352 0.563 1 90.25 77 THR B CA 1
ATOM 1476 C C . THR B 1 77 ? 12.5 13.438 1.65 1 90.25 77 THR B C 1
ATOM 1478 O O . THR B 1 77 ? 11.734 12.812 2.391 1 90.25 77 THR B O 1
ATOM 1481 N N . PRO B 1 78 ? 13.844 13.383 1.614 1 88.44 78 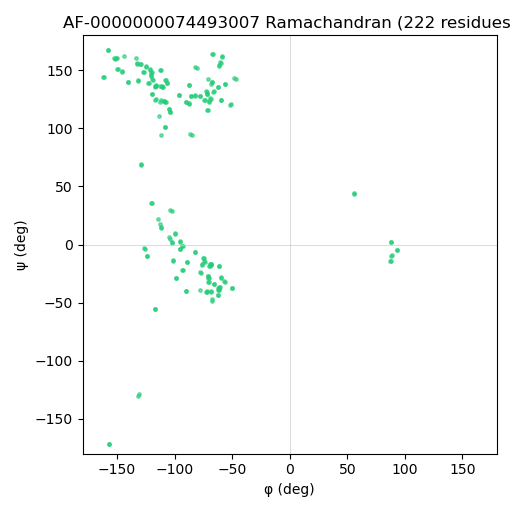PRO B N 1
ATOM 1482 C CA . PRO B 1 78 ? 14.438 12.57 2.678 1 88.44 78 PRO B CA 1
ATOM 1483 C C . PRO B 1 78 ? 14.023 13.031 4.074 1 88.44 78 PRO B C 1
ATOM 1485 O O . PRO B 1 78 ? 13.891 14.234 4.316 1 88.44 78 PRO B O 1
ATOM 1488 N N . THR B 1 79 ? 13.727 12.086 4.941 1 88.62 79 THR B N 1
ATOM 1489 C CA . THR B 1 79 ? 13.359 12.359 6.324 1 88.62 79 THR B CA 1
ATOM 1490 C C . THR B 1 79 ? 13.867 11.258 7.25 1 88.62 79 THR B C 1
ATOM 1492 O O . THR B 1 79 ? 13.945 10.094 6.852 1 88.62 79 THR B O 1
ATOM 1495 N N . ASP B 1 80 ? 14.156 11.703 8.414 1 84.75 80 ASP B N 1
ATOM 1496 C CA . ASP B 1 80 ? 14.547 10.734 9.438 1 84.75 80 ASP B CA 1
ATOM 1497 C C . ASP B 1 80 ? 13.375 10.406 10.359 1 84.75 80 ASP B C 1
ATOM 1499 O O . ASP B 1 80 ? 13.555 9.773 11.398 1 84.75 80 ASP B O 1
ATOM 1503 N N . ALA B 1 81 ? 12.258 10.883 9.953 1 86.75 81 ALA B N 1
ATOM 1504 C CA . ALA B 1 81 ? 11.07 10.648 10.766 1 86.75 81 ALA B CA 1
ATOM 1505 C C . ALA B 1 81 ? 10.766 9.156 10.883 1 86.75 81 ALA B C 1
ATOM 1507 O O . ALA B 1 81 ? 10.93 8.406 9.922 1 86.75 81 ALA B O 1
ATOM 1508 N N . THR B 1 82 ? 10.445 8.75 12.109 1 88.06 82 THR B N 1
ATOM 1509 C CA . THR B 1 82 ? 10.031 7.375 12.367 1 88.06 82 THR B CA 1
ATOM 1510 C C . THR B 1 82 ? 8.641 7.336 12.984 1 88.06 82 THR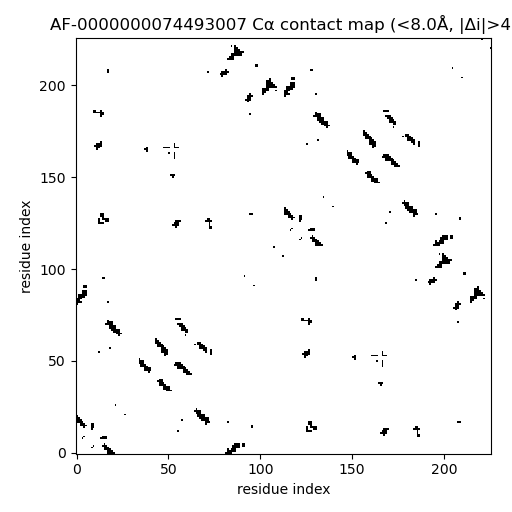 B C 1
ATOM 1512 O O . THR B 1 82 ? 8.227 8.281 13.664 1 88.06 82 THR B O 1
ATOM 1515 N N . PRO B 1 83 ? 7.969 6.23 12.695 1 90.25 83 PRO B N 1
ATOM 1516 C CA . PRO B 1 83 ? 6.676 6.094 13.367 1 90.25 83 PRO B CA 1
ATOM 1517 C C . PRO B 1 83 ? 6.809 6.051 14.891 1 90.25 83 PRO B C 1
ATOM 1519 O O . PRO B 1 83 ? 7.848 5.648 15.414 1 90.25 83 PRO B O 1
ATOM 1522 N N . VAL B 1 84 ? 5.762 6.461 15.547 1 89.12 84 VAL B N 1
ATOM 1523 C CA . VAL B 1 84 ? 5.789 6.484 17 1 89.12 84 VAL B CA 1
ATOM 1524 C C . VAL B 1 84 ? 5.043 5.27 17.562 1 89.12 84 VAL B C 1
ATOM 1526 O O . VAL B 1 84 ? 5.164 4.941 18.734 1 89.12 84 VAL B O 1
ATOM 1529 N N . ALA B 1 85 ? 4.285 4.594 16.688 1 90.38 85 ALA B N 1
ATOM 1530 C CA . ALA B 1 85 ? 3.51 3.451 17.172 1 90.38 85 ALA B CA 1
ATOM 1531 C C . ALA B 1 85 ? 3.082 2.555 16.016 1 90.38 85 ALA B C 1
ATOM 1533 O O . ALA B 1 85 ? 2.797 3.039 14.914 1 90.38 85 ALA B O 1
ATOM 1534 N N . HIS B 1 86 ? 3.074 1.267 16.297 1 91.06 86 HIS B N 1
ATOM 1535 C CA . HIS B 1 86 ? 2.273 0.307 15.539 1 91.06 86 HIS B CA 1
ATOM 1536 C C . HIS B 1 86 ? 0.883 0.152 16.141 1 91.06 86 HIS B C 1
ATOM 1538 O O . HIS B 1 86 ? 0.751 -0.153 17.328 1 91.06 86 HIS B O 1
ATOM 1544 N N . ILE B 1 87 ? -0.057 0.398 15.344 1 91.94 87 ILE B N 1
ATOM 1545 C CA . ILE B 1 87 ? -1.418 0.237 15.844 1 91.94 87 ILE B CA 1
ATOM 1546 C C . ILE B 1 87 ? -2.09 -0.939 15.133 1 91.94 87 ILE B C 1
ATOM 1548 O O . ILE B 1 87 ? -1.731 -1.281 14.008 1 91.94 87 ILE B O 1
ATOM 1552 N N . TYR B 1 88 ? -3.074 -1.616 15.891 1 92.38 88 TYR B N 1
ATOM 1553 C CA . TYR B 1 88 ? -3.68 -2.863 15.438 1 92.38 88 TYR B CA 1
ATOM 1554 C C . TYR B 1 88 ? -2.613 -3.914 15.156 1 92.38 88 TYR B C 1
ATOM 1556 O O . TYR B 1 88 ? -2.656 -4.586 14.117 1 92.38 88 TYR B O 1
ATOM 1564 N N . ALA B 1 89 ? -1.7 -3.975 16.047 1 87.94 89 ALA B N 1
ATOM 1565 C CA . ALA B 1 89 ? -0.486 -4.754 15.812 1 87.94 89 ALA B CA 1
ATOM 1566 C C . ALA B 1 89 ? -0.668 -6.199 16.266 1 87.94 89 ALA B C 1
ATOM 1568 O O . ALA B 1 89 ? 0.127 -7.074 15.914 1 87.94 89 ALA B O 1
ATOM 1569 N N . THR B 1 90 ? -1.648 -6.547 17.031 1 83.5 90 THR B N 1
ATOM 1570 C CA . THR B 1 90 ? -1.769 -7.852 17.672 1 83.5 90 THR B CA 1
ATOM 1571 C C . THR B 1 90 ? -2.23 -8.906 16.672 1 83.5 90 THR B C 1
ATOM 1573 O O . THR B 1 90 ? -1.928 -10.094 16.828 1 83.5 90 THR B O 1
ATOM 1576 N N . ASP B 1 91 ? -2.893 -8.539 15.641 1 80.38 91 ASP B N 1
ATOM 1577 C CA . ASP B 1 91 ? -3.449 -9.547 14.742 1 80.38 91 ASP B CA 1
ATOM 1578 C C . ASP B 1 91 ? -2.877 -9.406 13.328 1 80.38 91 ASP B C 1
ATOM 1580 O O . ASP B 1 91 ? -3.576 -9.656 12.344 1 80.38 91 ASP B O 1
ATOM 1584 N N . VAL B 1 92 ? -1.638 -9.047 13.352 1 84.62 92 VAL B N 1
ATOM 1585 C CA . VAL B 1 92 ? -0.988 -8.953 12.047 1 84.62 92 VAL B CA 1
ATOM 1586 C C . VAL B 1 92 ? -0.797 -10.352 11.469 1 84.62 92 VAL B C 1
ATOM 1588 O O . VAL B 1 92 ? -0.249 -11.234 12.133 1 84.62 92 VAL B O 1
ATOM 1591 N N . PRO B 1 93 ? -1.32 -10.578 10.305 1 88.31 93 PRO B N 1
ATOM 1592 C CA . PRO B 1 93 ? -1.126 -11.906 9.711 1 88.31 93 PRO B CA 1
ATOM 1593 C C . PRO B 1 93 ? 0.347 -12.258 9.523 1 88.31 93 PRO B C 1
ATOM 1595 O O . PRO B 1 93 ? 1.199 -11.359 9.492 1 88.31 93 PRO B O 1
ATOM 1598 N N . ALA B 1 94 ? 0.605 -13.555 9.336 1 85.38 94 ALA B N 1
ATOM 1599 C CA . ALA B 1 94 ? 1.977 -14.047 9.266 1 85.38 94 ALA B CA 1
ATOM 1600 C C . ALA B 1 94 ? 2.729 -13.422 8.094 1 85.38 94 ALA B C 1
ATOM 1602 O O . ALA B 1 94 ? 3.922 -13.125 8.203 1 85.38 94 ALA B O 1
ATOM 1603 N N . TRP B 1 95 ? 2.123 -13.195 6.992 1 87.94 95 TRP B N 1
ATOM 1604 C CA . TRP B 1 95 ? 2.777 -12.703 5.785 1 87.94 95 TRP B CA 1
ATOM 1605 C C . TRP B 1 95 ? 3.119 -11.219 5.926 1 87.94 95 TRP B C 1
ATOM 1607 O O . TRP B 1 95 ? 3.883 -10.68 5.125 1 87.94 95 TRP B O 1
ATOM 1617 N N . ALA B 1 96 ? 2.506 -10.57 6.953 1 83.56 96 ALA B N 1
ATOM 1618 C CA . ALA B 1 96 ? 2.764 -9.156 7.184 1 83.56 96 ALA B CA 1
ATOM 1619 C C . ALA B 1 96 ? 3.469 -8.938 8.516 1 83.56 96 ALA B C 1
ATOM 1621 O O . ALA B 1 96 ? 3.408 -7.844 9.086 1 83.56 96 ALA B O 1
ATOM 1622 N N . ALA B 1 97 ? 4.098 -9.875 9.016 1 75.81 97 ALA B N 1
ATOM 1623 C CA . ALA B 1 97 ? 4.637 -9.844 10.367 1 75.81 97 ALA B CA 1
ATOM 1624 C C . ALA B 1 97 ? 5.785 -8.844 10.477 1 75.81 97 ALA B C 1
ATOM 1626 O O . ALA B 1 97 ? 6.602 -8.727 9.555 1 75.81 97 ALA B O 1
ATOM 1627 N N . LEU B 1 98 ? 5.938 -8.047 11.492 1 71.25 98 LEU B N 1
ATOM 1628 C CA . LEU B 1 98 ? 6.906 -7 11.805 1 71.25 98 LEU B CA 1
ATOM 1629 C C . LEU B 1 98 ? 8.266 -7.605 12.156 1 71.25 98 LEU B C 1
ATOM 1631 O O . LEU B 1 98 ? 9.305 -7.035 11.82 1 71.25 98 LEU B O 1
ATOM 1635 N N . ASP B 1 99 ? 8.156 -8.656 12.883 1 71.5 99 ASP B N 1
ATOM 1636 C CA . ASP B 1 99 ? 9.391 -9.312 13.32 1 71.5 99 ASP B CA 1
ATOM 1637 C C . ASP B 1 99 ? 9.523 -10.695 12.688 1 71.5 99 ASP B C 1
ATOM 1639 O O . ASP B 1 99 ? 8.586 -11.492 12.719 1 71.5 99 ASP B O 1
ATOM 1643 N N . ASP B 1 100 ? 10.594 -10.695 11.727 1 73.31 100 ASP B N 1
ATOM 1644 C CA . ASP B 1 100 ? 10.812 -12.008 11.133 1 73.31 100 ASP B CA 1
ATOM 1645 C C . ASP B 1 100 ? 12.297 -12.258 10.883 1 73.31 100 ASP B C 1
ATOM 1647 O O . ASP B 1 100 ? 13.125 -11.375 11.109 1 73.31 100 ASP B O 1
ATOM 1651 N N . ASP B 1 101 ? 12.672 -13.469 10.703 1 80.62 101 ASP B N 1
ATOM 1652 C CA . ASP B 1 101 ? 14.031 -13.883 10.375 1 80.62 101 ASP B CA 1
ATOM 1653 C C . ASP B 1 101 ? 14.148 -14.258 8.898 1 80.62 101 ASP B C 1
ATOM 1655 O O . ASP B 1 101 ? 14.969 -15.102 8.531 1 80.62 101 ASP B O 1
ATOM 1659 N N . ILE B 1 102 ? 13.344 -13.633 8.117 1 82.25 102 ILE B N 1
ATOM 1660 C CA . ILE B 1 102 ? 13.297 -13.883 6.676 1 82.25 102 ILE B CA 1
ATOM 1661 C C . ILE B 1 102 ? 14.539 -13.289 6.008 1 82.25 102 ILE B C 1
ATOM 1663 O O . ILE B 1 102 ? 14.969 -12.188 6.363 1 82.25 102 ILE B O 1
ATOM 1667 N N . PRO B 1 103 ? 15.219 -14.094 5.129 1 86.56 103 PRO B N 1
ATOM 1668 C CA . PRO B 1 103 ? 16.391 -13.562 4.434 1 86.56 103 PRO B CA 1
ATOM 1669 C C . PRO B 1 103 ? 16.141 -12.188 3.811 1 86.56 103 PRO B C 1
ATOM 1671 O O . PRO B 1 103 ? 15.039 -11.93 3.314 1 86.56 103 PRO B O 1
ATOM 1674 N N . ARG B 1 104 ? 17.203 -11.328 3.867 1 87.81 104 ARG B N 1
ATOM 1675 C CA . ARG B 1 104 ? 17.156 -9.977 3.312 1 87.81 104 ARG B CA 1
ATOM 1676 C C . ARG B 1 104 ? 18.219 -9.789 2.229 1 87.81 104 ARG B C 1
ATOM 1678 O O . ARG B 1 104 ? 19.391 -10.117 2.434 1 87.81 104 ARG B O 1
ATOM 1685 N N . TYR B 1 105 ? 17.766 -9.297 1.118 1 89.12 105 TYR B N 1
ATOM 1686 C CA . TYR B 1 105 ? 18.656 -9.078 -0.013 1 89.12 105 TYR B CA 1
ATOM 1687 C C . TYR B 1 105 ? 18.672 -7.609 -0.422 1 89.12 105 TYR B C 1
ATOM 1689 O O . TYR B 1 105 ? 17.641 -6.934 -0.354 1 89.12 105 TYR B O 1
ATOM 1697 N N . SER B 1 106 ? 19.844 -7.113 -0.888 1 88.69 106 SER B N 1
ATOM 1698 C CA . SER B 1 106 ? 19.953 -5.727 -1.335 1 88.69 106 SER B CA 1
ATOM 1699 C C . SER B 1 106 ? 19.203 -5.508 -2.646 1 88.69 106 SER B C 1
ATOM 1701 O O . SER B 1 106 ? 18.781 -4.387 -2.945 1 88.69 106 SER B O 1
ATOM 1703 N N . GLU B 1 107 ? 19.094 -6.48 -3.418 1 88.12 107 GLU B N 1
ATOM 1704 C CA . GLU B 1 107 ? 18.312 -6.434 -4.652 1 88.12 107 GLU B CA 1
ATOM 1705 C C . GLU B 1 107 ? 17.391 -7.637 -4.766 1 88.12 107 GLU B C 1
ATOM 1707 O O . GLU B 1 107 ? 16.562 -7.879 -3.883 1 88.12 107 GLU B O 1
ATOM 1712 N N . LEU B 1 108 ? 17.406 -8.352 -5.938 1 81.31 108 LEU B N 1
ATOM 1713 C CA . LEU B 1 108 ? 16.531 -9.5 -6.129 1 81.31 108 LEU B CA 1
ATOM 1714 C C . LEU B 1 108 ? 17.094 -10.742 -5.465 1 81.31 108 LEU B C 1
ATOM 1716 O O . LEU B 1 108 ? 18.312 -10.852 -5.27 1 81.31 108 LEU B O 1
ATOM 1720 N N . GLU B 1 109 ? 16.172 -11.625 -5.086 1 77.62 109 GLU B N 1
ATOM 1721 C CA . GLU B 1 109 ? 16.609 -12.922 -4.555 1 77.62 109 GLU B CA 1
ATOM 1722 C C . GLU B 1 109 ? 17.297 -13.75 -5.629 1 77.62 109 GLU B C 1
ATOM 1724 O O . GLU B 1 109 ? 16.891 -13.75 -6.789 1 77.62 109 GLU B O 1
ATOM 1729 N N . PRO B 1 110 ? 18.391 -14.211 -5.188 1 66.56 110 PRO B N 1
ATOM 1730 C CA . PRO B 1 110 ? 19.25 -14.906 -6.145 1 66.56 110 PRO B CA 1
ATOM 1731 C C . PRO B 1 110 ? 18.5 -15.969 -6.949 1 66.56 110 PRO B C 1
ATOM 1733 O O . PRO B 1 110 ? 18.812 -16.188 -8.125 1 66.56 110 PRO B O 1
ATOM 1736 N N . SER B 1 111 ? 17.594 -16.656 -6.312 1 60.62 111 SER B N 1
ATOM 1737 C CA . SER B 1 111 ? 16.922 -17.703 -7.074 1 60.62 111 SER B CA 1
ATOM 1738 C C . SER B 1 111 ? 16.016 -17.125 -8.148 1 60.62 111 SER B C 1
ATOM 1740 O O . SER B 1 111 ? 15.625 -17.812 -9.086 1 60.62 111 SER B O 1
ATOM 1742 N N . ARG B 1 112 ? 15.68 -15.945 -8.039 1 57.22 112 ARG B N 1
ATOM 1743 C CA . ARG B 1 112 ? 14.789 -15.289 -8.992 1 57.22 112 ARG B CA 1
ATOM 1744 C C . ARG B 1 112 ? 15.578 -14.398 -9.953 1 57.22 112 ARG B C 1
ATOM 1746 O O . ARG B 1 112 ? 14.992 -13.688 -10.766 1 57.22 112 ARG B O 1
ATOM 1753 N N . MET B 1 113 ? 16.922 -14.438 -9.727 1 45.5 113 MET B N 1
ATOM 1754 C CA . MET B 1 113 ? 17.766 -13.742 -10.703 1 45.5 113 MET B CA 1
ATOM 1755 C C . MET B 1 113 ? 18.016 -14.617 -11.93 1 45.5 113 MET B C 1
ATOM 1757 O O . MET B 1 113 ? 18.094 -15.844 -11.812 1 45.5 113 MET B O 1
#

Organism: Spizellomyces punctatus (strain DAOM BR117) (NCBI:txid645134)

InterPro domains:
  IPR006913 CENP-V/GFA domain [PF04828] (2-90)
  IPR006913 CENP-V/GFA domain [PS51891] (1-96)
  IPR011057 Mss4-like superfamily [SSF51316] (2-110)

Radius of gyration: 17.04 Å; Cα contacts (8 Å, |Δi|>4): 498; chains: 2; bounding box: 39×45×45 Å

Foldseek 3Di:
DEWEQDPVCCVLPVAIFDWDKDFQVPDDDPDQPVQKDWDPPDVQKIWIAGNVPSHTAWIDGNVCVGIIIGTPVVDPDDDPDDHPYYDPQPPRDPVHHPDDPDDDDPDDDPVVD/DEWEQDPVCCVLPVAIFDWDKDFQVPDDDPDQPVQKDWDCPDVQKIWIAGNVPGHTAWIDGNVGVRIIIGTPVVDPDDDPDDHPYYDPQPPRDPVHHPDDPDDDDPDDDPVVD

pLDDT: mean 90.85, std 8.89, range [45.5, 98.44]